Protein AF-A0A183L0G6-F1 (afdb_monomer_lite)

pLDDT: mean 73.39, std 21.06, range [28.56, 98.06]

Secondary structure (DSSP, 8-state):
----PPPTHHHHHHHHHHHHHHHHHHHHHHHHHHHHHHHHHTTSHHHHHHHHHHHHHHHHHHHHHHHHHHHHHHHHT-TTSGGGSGGGHHHHHHHHHHHHHHHHHHHHHHS-GGG-HHHHHHHHHHHHHHHHHHHHHHHTGGG--HHHHHHHHHHHHHHHHHHHHH---HHHHHHHHHHHHTT-S-----TT-------------------------------------TTTTTTT-

Organism: NCBI:txid6186

Structure (mmCIF, N/CA/C/O backbone):
data_AF-A0A183L0G6-F1
#
_entry.id   AF-A0A183L0G6-F1
#
loop_
_atom_site.group_PDB
_atom_site.id
_atom_site.type_symbol
_atom_site.label_atom_id
_atom_site.label_alt_id
_atom_site.label_comp_id
_atom_site.label_asym_id
_atom_site.label_entity_id
_atom_site.label_seq_id
_atom_site.pdbx_PDB_ins_code
_atom_site.Cartn_x
_atom_site.Cartn_y
_atom_site.Cartn_z
_atom_site.occupancy
_atom_site.B_iso_or_equiv
_atom_site.auth_seq_id
_atom_site.auth_comp_id
_atom_site.auth_asym_id
_atom_site.auth_atom_id
_atom_site.pdbx_PDB_model_num
ATOM 1 N N . MET A 1 1 ? 13.382 -10.553 34.090 1.00 33.94 1 MET A N 1
ATOM 2 C CA . MET A 1 1 ? 14.299 -10.909 32.991 1.00 33.94 1 MET A CA 1
ATOM 3 C C . MET A 1 1 ? 13.910 -10.091 31.772 1.00 33.94 1 MET A C 1
ATOM 5 O O . MET A 1 1 ? 12.746 -10.126 31.400 1.00 33.94 1 MET A O 1
ATOM 9 N N . ASN A 1 2 ? 14.844 -9.319 31.215 1.00 37.00 2 ASN A N 1
ATOM 10 C CA . ASN A 1 2 ? 14.647 -8.591 29.962 1.00 37.00 2 ASN A CA 1
ATOM 11 C C . ASN A 1 2 ? 14.591 -9.590 28.804 1.00 37.00 2 ASN A C 1
ATOM 13 O O . ASN A 1 2 ? 15.626 -10.150 28.444 1.00 37.00 2 ASN A O 1
ATOM 17 N N . GLU A 1 3 ? 13.425 -9.775 28.194 1.00 36.91 3 GLU A N 1
ATOM 18 C CA . GLU A 1 3 ? 13.358 -10.345 26.851 1.00 36.91 3 GLU A CA 1
ATOM 19 C C . GLU A 1 3 ? 13.570 -9.219 25.839 1.00 36.91 3 GLU A C 1
ATOM 21 O O . GLU A 1 3 ? 12.663 -8.475 25.474 1.00 36.91 3 GLU A O 1
ATOM 26 N N . ASN A 1 4 ? 14.830 -9.065 25.429 1.00 41.75 4 ASN A N 1
ATOM 27 C CA . ASN A 1 4 ? 15.203 -8.298 24.250 1.00 41.75 4 ASN A CA 1
ATOM 28 C C . ASN A 1 4 ? 14.649 -9.015 23.013 1.00 41.75 4 ASN A C 1
ATOM 30 O O . ASN A 1 4 ? 15.318 -9.865 22.423 1.00 41.75 4 ASN A O 1
ATOM 34 N N . HIS A 1 5 ? 13.434 -8.660 22.606 1.00 40.88 5 HIS A N 1
ATOM 35 C CA . HIS A 1 5 ? 12.975 -8.932 21.252 1.00 40.88 5 HIS A CA 1
ATOM 36 C C . HIS A 1 5 ? 13.843 -8.086 20.298 1.00 40.88 5 HIS A C 1
ATOM 38 O O . HIS A 1 5 ? 13.977 -6.876 20.519 1.00 40.88 5 HIS A O 1
ATOM 44 N N . PRO A 1 6 ? 14.516 -8.672 19.290 1.00 38.88 6 PRO A N 1
ATOM 45 C CA . PRO A 1 6 ? 15.310 -7.882 18.357 1.00 38.88 6 PRO A CA 1
ATOM 46 C C . PRO A 1 6 ? 14.376 -6.903 17.630 1.00 38.88 6 PRO A C 1
ATOM 48 O O . PRO A 1 6 ? 13.220 -7.242 17.380 1.00 38.88 6 PRO A O 1
ATOM 51 N N . PRO A 1 7 ? 14.829 -5.687 17.281 1.00 44.28 7 PRO A N 1
ATOM 52 C CA . PRO A 1 7 ? 13.943 -4.702 16.686 1.00 44.28 7 PRO A CA 1
ATOM 53 C C . PRO A 1 7 ? 13.458 -5.227 15.330 1.00 44.28 7 PRO A C 1
ATOM 55 O O . PRO A 1 7 ? 14.266 -5.460 14.425 1.00 44.28 7 PRO A O 1
ATOM 58 N N . GLU A 1 8 ? 12.138 -5.360 15.186 1.00 50.81 8 GLU A N 1
ATOM 59 C CA . GLU A 1 8 ? 11.383 -5.782 13.987 1.00 50.81 8 GLU A CA 1
ATOM 60 C C . GLU A 1 8 ? 11.826 -5.072 12.690 1.00 50.81 8 GLU A C 1
ATOM 62 O O . GLU A 1 8 ? 11.645 -5.578 11.585 1.00 50.81 8 GLU A O 1
ATOM 67 N N . LYS A 1 9 ? 12.519 -3.933 12.823 1.00 48.00 9 LYS A N 1
ATOM 68 C CA . LYS A 1 9 ? 13.244 -3.210 11.764 1.00 48.00 9 LYS A CA 1
ATOM 69 C C . LYS A 1 9 ? 14.213 -4.086 10.951 1.00 48.00 9 LYS A C 1
ATOM 71 O O . LYS A 1 9 ? 14.504 -3.761 9.805 1.00 48.00 9 LYS A O 1
ATOM 76 N N . THR A 1 10 ? 14.713 -5.187 11.512 1.00 52.97 10 THR A N 1
ATOM 77 C CA . THR A 1 10 ? 15.810 -5.969 10.917 1.00 52.97 10 THR A CA 1
ATOM 78 C C . THR A 1 10 ? 15.425 -6.832 9.717 1.00 52.97 10 THR A C 1
ATOM 80 O O . THR A 1 10 ? 16.284 -7.045 8.868 1.00 52.97 10 THR A O 1
ATOM 83 N N . LYS A 1 11 ? 14.186 -7.324 9.584 1.00 57.75 11 LYS A N 1
ATOM 84 C CA . LYS A 1 11 ? 13.833 -8.220 8.462 1.00 57.75 11 LYS A CA 1
ATOM 85 C C . LYS A 1 11 ? 13.571 -7.463 7.163 1.00 57.75 11 LYS A C 1
ATOM 87 O O . LYS A 1 11 ? 14.203 -7.773 6.159 1.00 57.75 11 LYS A O 1
ATOM 92 N N . PHE A 1 12 ? 12.744 -6.415 7.195 1.00 59.94 12 PHE A N 1
ATOM 93 C CA . PHE A 1 12 ? 12.490 -5.570 6.020 1.00 59.94 12 PHE A CA 1
ATOM 94 C C . PHE A 1 12 ? 13.774 -4.900 5.502 1.00 59.94 12 PHE A C 1
ATOM 96 O O . PHE A 1 12 ? 14.074 -4.969 4.311 1.00 59.94 12 PHE A O 1
ATOM 103 N N . GLN A 1 13 ? 14.580 -4.324 6.409 1.00 59.50 13 GLN A N 1
ATOM 104 C CA . GLN A 1 13 ? 15.861 -3.697 6.057 1.00 59.50 13 GLN A CA 1
ATOM 105 C C . GLN A 1 13 ? 16.908 -4.685 5.524 1.00 59.50 13 GLN A C 1
ATOM 107 O O . GLN A 1 13 ? 17.858 -4.247 4.890 1.00 59.50 13 GLN A O 1
ATOM 112 N N . ARG A 1 14 ? 16.774 -5.994 5.776 1.00 60.94 14 ARG A N 1
ATOM 113 C CA . ARG A 1 14 ? 17.655 -7.024 5.195 1.00 60.94 14 ARG A CA 1
ATOM 114 C C . ARG A 1 14 ? 17.119 -7.559 3.872 1.00 60.94 14 ARG A C 1
ATOM 116 O O . ARG A 1 14 ? 17.895 -7.774 2.949 1.00 60.94 14 ARG A O 1
ATOM 123 N N . PHE A 1 15 ? 15.807 -7.756 3.789 1.00 60.16 15 PHE A N 1
ATOM 124 C CA . PHE A 1 15 ? 15.138 -8.369 2.648 1.00 60.16 15 PHE A CA 1
ATOM 125 C C . PHE A 1 15 ? 15.224 -7.498 1.391 1.00 60.16 15 PHE A C 1
ATOM 127 O O . PHE A 1 15 ? 15.723 -7.935 0.356 1.00 60.16 15 PHE A O 1
ATOM 134 N N . VAL A 1 16 ? 14.786 -6.243 1.505 1.00 62.00 16 VAL A N 1
ATOM 135 C CA . VAL A 1 16 ? 14.657 -5.334 0.364 1.00 62.00 16 VAL A CA 1
ATOM 136 C C . VAL A 1 16 ? 16.009 -5.054 -0.299 1.00 62.00 16 VAL A C 1
ATOM 138 O O . VAL A 1 16 ? 16.092 -5.192 -1.519 1.00 62.00 16 VAL A O 1
ATOM 141 N N . PRO A 1 17 ? 17.090 -4.727 0.439 1.00 62.25 17 PRO A N 1
ATOM 142 C CA . PRO A 1 17 ? 18.379 -4.480 -0.191 1.00 62.25 17 PRO A CA 1
ATOM 143 C C . PRO A 1 17 ? 19.009 -5.744 -0.770 1.00 62.25 17 PRO A C 1
ATOM 145 O O . PRO A 1 17 ? 19.636 -5.648 -1.809 1.00 62.25 17 PRO A O 1
ATOM 148 N N . SER A 1 18 ? 18.848 -6.921 -0.154 1.00 62.09 18 SER A N 1
ATOM 149 C CA . SER A 1 18 ? 19.462 -8.164 -0.653 1.00 62.09 18 SER A CA 1
ATOM 150 C C . SER A 1 18 ? 18.835 -8.631 -1.967 1.00 62.09 18 SER A C 1
ATOM 152 O O . SER A 1 18 ? 19.554 -8.823 -2.944 1.00 62.09 18 SER A O 1
ATOM 154 N N . PHE A 1 19 ? 17.506 -8.758 -2.012 1.00 63.25 19 PHE A N 1
ATOM 155 C CA . PHE A 1 19 ? 16.796 -9.221 -3.206 1.00 63.25 19 PHE A CA 1
ATOM 156 C C . PHE A 1 19 ? 16.965 -8.247 -4.376 1.00 63.25 19 PHE A C 1
ATOM 158 O O . PHE A 1 19 ? 17.243 -8.649 -5.506 1.00 63.25 19 PHE A O 1
ATOM 165 N N . LEU A 1 20 ? 16.822 -6.948 -4.106 1.00 63.62 20 LEU A N 1
ATOM 166 C CA . LEU A 1 20 ? 16.891 -5.946 -5.158 1.00 63.62 20 LEU A CA 1
ATOM 167 C C . LEU A 1 20 ? 18.330 -5.590 -5.526 1.00 63.62 20 LEU A C 1
ATOM 169 O O . LEU A 1 20 ? 18.531 -5.241 -6.674 1.00 63.62 20 LEU A O 1
ATOM 173 N N . ALA A 1 21 ? 19.343 -5.704 -4.658 1.00 64.69 21 ALA A N 1
ATOM 174 C CA . ALA A 1 21 ? 20.726 -5.411 -5.063 1.00 64.69 21 ALA A CA 1
ATOM 175 C C . ALA A 1 21 ? 21.276 -6.416 -6.084 1.00 64.69 21 ALA A C 1
ATOM 177 O O . ALA A 1 21 ? 21.996 -6.009 -6.997 1.00 64.69 21 ALA A O 1
ATOM 178 N N . GLU A 1 22 ? 20.929 -7.701 -5.959 1.00 63.19 22 GLU A N 1
ATOM 179 C CA . GLU A 1 22 ? 21.369 -8.738 -6.904 1.00 63.19 22 GLU A CA 1
ATOM 180 C C . GLU A 1 22 ? 20.771 -8.528 -8.299 1.00 63.19 22 GLU A C 1
ATOM 182 O O . GLU A 1 22 ? 21.452 -8.704 -9.309 1.00 63.19 22 GLU A O 1
ATOM 187 N N . ILE A 1 23 ? 19.511 -8.095 -8.356 1.00 65.38 23 ILE A N 1
ATOM 188 C CA . ILE A 1 23 ? 18.770 -7.943 -9.609 1.00 65.38 23 ILE A CA 1
ATOM 189 C C . ILE A 1 23 ? 18.942 -6.530 -10.186 1.00 65.38 23 ILE A C 1
ATOM 191 O O . ILE A 1 23 ? 19.075 -6.390 -11.396 1.00 65.38 23 ILE A O 1
ATOM 195 N N . SER A 1 24 ? 19.030 -5.495 -9.344 1.00 66.38 24 SER A N 1
ATOM 196 C CA . SER A 1 24 ? 19.107 -4.071 -9.718 1.00 66.38 24 SER A CA 1
ATOM 197 C C . SER A 1 24 ? 20.203 -3.787 -10.730 1.00 66.38 24 SER A C 1
ATOM 199 O O . SER A 1 24 ? 19.927 -3.292 -11.820 1.00 66.38 24 SER A O 1
ATOM 201 N N . ASN A 1 25 ? 21.445 -4.142 -10.393 1.00 67.12 25 ASN A N 1
ATOM 202 C CA . ASN A 1 25 ? 22.590 -3.797 -11.230 1.00 67.12 25 ASN A CA 1
ATOM 203 C C . ASN A 1 25 ? 22.512 -4.490 -12.591 1.00 67.12 25 ASN A C 1
ATOM 205 O O . ASN A 1 25 ? 22.814 -3.876 -13.614 1.00 67.12 25 ASN A O 1
ATOM 209 N N . LEU A 1 26 ? 22.073 -5.751 -12.607 1.00 70.75 26 LEU A N 1
ATOM 210 C CA . LEU A 1 26 ? 21.958 -6.526 -13.834 1.00 70.75 26 LEU A CA 1
ATOM 211 C C . LEU A 1 26 ? 20.811 -6.007 -14.711 1.00 70.75 26 LEU A C 1
ATOM 213 O O . LEU A 1 26 ? 21.009 -5.795 -15.906 1.00 70.75 26 LEU A O 1
ATOM 217 N N . LEU A 1 27 ? 19.641 -5.741 -14.126 1.00 70.81 27 LEU A N 1
ATOM 218 C CA . LEU A 1 27 ? 18.460 -5.271 -14.854 1.00 70.81 27 LEU A CA 1
ATOM 219 C C . LEU A 1 27 ? 18.655 -3.848 -15.385 1.00 70.81 27 LEU A C 1
ATOM 221 O O . LEU A 1 27 ? 18.410 -3.598 -16.564 1.00 70.81 27 LEU A O 1
ATOM 225 N N . ALA A 1 28 ? 19.208 -2.946 -14.569 1.00 71.25 28 ALA A N 1
ATOM 226 C CA . ALA A 1 28 ? 19.547 -1.589 -14.989 1.00 71.25 28 ALA A CA 1
ATOM 227 C C . ALA A 1 28 ? 20.585 -1.590 -16.124 1.00 71.25 28 ALA A C 1
ATOM 229 O O . ALA A 1 28 ? 20.492 -0.803 -17.070 1.00 71.25 28 ALA A O 1
ATOM 230 N N . GLN A 1 29 ? 21.566 -2.498 -16.072 1.00 75.75 29 GLN A N 1
ATOM 231 C CA . GLN A 1 29 ? 22.570 -2.634 -17.122 1.00 75.75 29 GLN A CA 1
ATOM 232 C C . GLN A 1 29 ? 21.978 -3.188 -18.422 1.00 75.75 29 GLN A C 1
ATOM 234 O O . GLN A 1 29 ? 22.260 -2.632 -19.485 1.00 75.75 29 GLN A O 1
ATOM 239 N N . VAL A 1 30 ? 21.142 -4.229 -18.348 1.00 76.31 30 VAL A N 1
ATOM 240 C CA . VAL A 1 30 ? 20.430 -4.793 -19.507 1.00 76.31 30 VAL A CA 1
ATOM 241 C C . VAL A 1 30 ? 19.542 -3.732 -20.149 1.00 76.31 30 VAL A C 1
ATOM 243 O O . VAL A 1 30 ? 19.643 -3.499 -21.351 1.00 76.31 30 VAL A O 1
ATOM 246 N N . GLN A 1 31 ? 18.748 -3.016 -19.355 1.00 74.00 31 GLN A N 1
ATOM 247 C CA . GLN A 1 31 ? 17.841 -1.986 -19.848 1.00 74.00 31 GLN A CA 1
ATOM 248 C C . GLN A 1 31 ? 18.592 -0.831 -20.520 1.00 74.00 31 GLN A C 1
ATOM 250 O O . GLN A 1 31 ? 18.231 -0.411 -21.618 1.00 74.00 31 GLN A O 1
ATOM 255 N N . ARG A 1 32 ? 19.698 -0.363 -19.925 1.00 78.81 32 ARG A N 1
ATOM 256 C CA . ARG A 1 32 ? 20.546 0.682 -20.520 1.00 78.81 32 ARG A CA 1
ATOM 257 C C . ARG A 1 32 ? 21.117 0.268 -21.876 1.00 78.81 32 ARG A C 1
ATOM 259 O O . ARG A 1 32 ? 21.233 1.106 -22.766 1.00 78.81 32 ARG A O 1
ATOM 266 N N . LEU A 1 33 ? 21.504 -0.999 -22.022 1.00 77.50 33 LEU A N 1
ATOM 267 C CA . LEU A 1 33 ? 22.059 -1.529 -23.268 1.00 77.50 33 LEU A CA 1
ATOM 268 C C . LEU A 1 33 ? 20.979 -1.785 -24.327 1.00 77.50 33 LEU A C 1
ATOM 270 O O . LEU A 1 33 ? 21.247 -1.618 -25.515 1.00 77.50 33 LEU A O 1
ATOM 274 N N . LEU A 1 34 ? 19.768 -2.157 -23.910 1.00 76.12 34 LEU A N 1
ATOM 275 C CA . LEU A 1 34 ? 18.662 -2.483 -24.809 1.00 76.12 34 LEU A CA 1
ATOM 276 C C . LEU A 1 34 ? 17.941 -1.229 -25.341 1.00 76.12 34 LEU A C 1
ATOM 278 O O . LEU A 1 34 ? 17.447 -1.243 -26.467 1.00 76.12 34 LEU A O 1
ATOM 282 N N . GLN A 1 35 ? 17.919 -0.129 -24.579 1.00 80.75 35 GLN A N 1
ATOM 283 C CA . GLN A 1 35 ? 17.141 1.075 -24.908 1.00 80.75 35 GLN A CA 1
ATOM 284 C C . GLN A 1 35 ? 17.427 1.679 -26.298 1.00 80.75 35 GLN A C 1
ATOM 286 O O . GLN A 1 35 ? 16.469 1.990 -27.010 1.00 80.75 35 GLN A O 1
ATOM 291 N N . PRO A 1 36 ? 18.694 1.827 -26.740 1.00 80.06 36 PRO A N 1
ATOM 292 C CA . PRO A 1 36 ? 18.999 2.353 -28.072 1.00 80.06 36 PRO A CA 1
ATOM 293 C C . PRO A 1 36 ? 18.607 1.381 -29.192 1.00 80.06 36 PRO A C 1
ATOM 295 O O . PRO A 1 36 ? 18.295 1.800 -30.303 1.00 80.06 36 PRO A O 1
ATOM 298 N N . MET A 1 37 ? 18.633 0.072 -28.913 1.00 76.19 37 MET A N 1
ATOM 299 C CA . MET A 1 37 ? 18.238 -0.956 -29.875 1.00 76.19 37 MET A CA 1
ATOM 300 C C . MET A 1 37 ? 16.718 -0.966 -30.059 1.00 76.19 37 MET A C 1
ATOM 302 O O . MET A 1 37 ? 16.245 -0.982 -31.191 1.00 76.19 37 MET A O 1
ATOM 306 N N . LEU A 1 38 ? 15.957 -0.914 -28.963 1.00 76.38 38 LEU A N 1
ATOM 307 C CA . LEU A 1 38 ? 14.495 -0.854 -29.000 1.00 76.38 38 LEU A CA 1
ATOM 308 C C . LEU A 1 38 ? 13.994 0.391 -29.739 1.00 76.38 38 LEU A C 1
ATOM 310 O O . LEU A 1 38 ? 13.067 0.288 -30.540 1.00 76.38 38 LEU A O 1
ATOM 314 N N . SER A 1 39 ? 14.622 1.550 -29.518 1.00 78.56 39 SER A N 1
ATOM 315 C CA . SER A 1 39 ? 14.210 2.798 -30.170 1.00 78.56 39 SER A CA 1
ATOM 316 C C . SER A 1 39 ? 14.507 2.823 -31.671 1.00 78.56 39 SER A C 1
ATOM 318 O O . SER A 1 39 ? 13.706 3.354 -32.436 1.00 78.56 39 SER A O 1
ATOM 320 N N . ALA A 1 40 ? 15.626 2.237 -32.106 1.00 80.06 40 ALA A N 1
ATOM 321 C CA . ALA A 1 40 ? 16.031 2.232 -33.511 1.00 80.06 40 ALA A CA 1
ATOM 322 C C . ALA A 1 40 ? 15.434 1.067 -34.324 1.00 80.06 40 ALA A C 1
ATOM 324 O O . ALA A 1 40 ? 15.214 1.212 -35.525 1.00 80.06 40 ALA A O 1
ATOM 325 N N . TYR A 1 41 ? 15.170 -0.080 -33.689 1.00 78.81 41 TYR A N 1
ATOM 326 C CA . TYR A 1 41 ? 14.828 -1.337 -34.371 1.00 78.81 41 TYR A CA 1
ATOM 327 C C . TYR A 1 41 ? 13.556 -2.014 -33.843 1.00 78.81 41 TYR A C 1
ATOM 329 O O . TYR A 1 41 ? 13.324 -3.185 -34.137 1.00 78.81 41 TYR A O 1
ATOM 337 N N . GLY A 1 42 ? 12.703 -1.309 -33.094 1.00 72.88 42 GLY A N 1
ATOM 338 C CA . GLY A 1 42 ? 11.484 -1.874 -32.495 1.00 72.88 42 GLY A CA 1
ATOM 339 C C . GLY A 1 42 ? 10.476 -2.482 -33.484 1.00 72.88 42 GLY A C 1
ATOM 340 O O . GLY A 1 42 ? 9.636 -3.282 -33.084 1.00 72.88 42 GLY A O 1
ATOM 341 N N . SER A 1 43 ? 10.575 -2.164 -34.780 1.00 80.12 43 SER A N 1
ATOM 342 C CA . SER A 1 43 ? 9.768 -2.770 -35.851 1.00 80.12 43 SER A CA 1
ATOM 343 C C . SER A 1 43 ? 10.219 -4.182 -36.250 1.00 80.12 43 SER A C 1
ATOM 345 O O . SER A 1 43 ? 9.478 -4.897 -36.927 1.00 80.12 43 SER A O 1
ATOM 347 N N . VAL A 1 44 ? 11.417 -4.609 -35.840 1.00 86.38 44 VAL A N 1
ATOM 348 C CA . VAL A 1 44 ? 11.950 -5.945 -36.123 1.00 86.38 44 VAL A CA 1
ATOM 349 C C . VAL A 1 44 ? 11.327 -6.951 -35.159 1.00 86.38 44 VAL A C 1
ATOM 351 O O . VAL A 1 44 ? 11.452 -6.814 -33.944 1.00 86.38 44 VAL A O 1
ATOM 354 N N . SER A 1 45 ? 10.706 -8.010 -35.686 1.00 79.50 45 SER A N 1
ATOM 355 C CA . SER A 1 45 ? 9.977 -9.005 -34.882 1.00 79.50 45 SER A CA 1
ATOM 356 C C . SER A 1 45 ? 10.817 -9.631 -33.762 1.00 79.50 45 SER A C 1
ATOM 358 O O . SER A 1 45 ? 10.303 -9.858 -32.671 1.00 79.50 45 SER A O 1
ATOM 360 N N . SER A 1 46 ? 12.112 -9.859 -33.994 1.00 79.44 46 SER A N 1
ATOM 361 C CA . SER A 1 46 ? 13.050 -10.383 -32.992 1.00 79.44 46 SER A CA 1
ATOM 362 C C . SER A 1 46 ? 13.289 -9.401 -31.837 1.00 79.44 46 SER A C 1
ATOM 364 O O . SER A 1 46 ? 13.371 -9.811 -30.684 1.00 79.44 46 SER A O 1
ATOM 366 N N . VAL A 1 47 ? 13.364 -8.099 -32.135 1.00 77.31 47 VAL A N 1
ATOM 367 C CA . VAL A 1 47 ? 13.558 -7.020 -31.148 1.00 77.31 47 VAL A CA 1
ATOM 368 C C . VAL A 1 47 ? 12.262 -6.767 -30.373 1.00 77.31 47 VAL A C 1
ATOM 370 O O . VAL A 1 47 ? 12.290 -6.617 -29.153 1.00 77.31 47 VAL A O 1
ATOM 373 N N . ALA A 1 48 ? 11.111 -6.829 -31.048 1.00 74.56 48 ALA A N 1
ATOM 374 C CA . ALA A 1 48 ? 9.802 -6.826 -30.398 1.00 74.56 48 ALA A CA 1
ATOM 375 C C . ALA A 1 48 ? 9.612 -8.048 -29.475 1.00 74.56 48 ALA A C 1
ATOM 377 O O . ALA A 1 48 ? 9.032 -7.925 -28.399 1.00 74.56 48 ALA A O 1
ATOM 378 N N . GLY A 1 49 ? 10.139 -9.217 -29.860 1.00 79.94 49 GLY A N 1
ATOM 379 C CA . GLY A 1 49 ? 10.181 -10.413 -29.015 1.00 79.94 49 GLY A CA 1
ATOM 380 C C . GLY A 1 49 ? 10.982 -10.198 -27.729 1.00 79.94 49 GLY A C 1
ATOM 381 O O . GLY A 1 49 ? 10.487 -10.506 -26.651 1.00 79.94 49 GLY A O 1
ATOM 382 N N . LEU A 1 50 ? 12.167 -9.582 -27.823 1.00 79.00 50 LEU A N 1
ATOM 383 C CA . LEU A 1 50 ? 12.971 -9.220 -26.648 1.00 79.00 50 LEU A CA 1
ATOM 384 C C . LEU A 1 50 ? 12.253 -8.227 -25.727 1.00 79.00 50 LEU A C 1
ATOM 386 O O . LEU A 1 50 ? 12.332 -8.375 -24.513 1.00 79.00 50 LEU A O 1
ATOM 390 N N . SER A 1 51 ? 11.524 -7.253 -26.285 1.00 76.06 51 SER A N 1
ATOM 391 C CA . SER A 1 51 ? 10.701 -6.333 -25.487 1.00 76.06 51 SER A CA 1
ATOM 392 C C . SER A 1 51 ? 9.643 -7.079 -24.674 1.00 76.06 51 SER A C 1
ATOM 394 O O . SER A 1 51 ? 9.488 -6.808 -23.492 1.00 76.06 51 SER A O 1
ATOM 396 N N . ARG A 1 52 ? 8.955 -8.056 -25.281 1.00 78.94 52 ARG A N 1
ATOM 397 C CA . ARG A 1 52 ? 7.919 -8.850 -24.599 1.00 78.94 52 ARG A CA 1
ATOM 398 C C . ARG A 1 52 ? 8.483 -9.741 -23.499 1.00 78.94 52 ARG A C 1
ATOM 400 O O . ARG A 1 52 ? 7.869 -9.864 -22.446 1.00 78.94 52 ARG A O 1
ATOM 407 N N . GLU A 1 53 ? 9.634 -10.366 -23.735 1.00 82.62 53 GLU A N 1
ATOM 408 C CA . GLU A 1 53 ? 10.325 -11.149 -22.702 1.00 82.62 53 GLU A CA 1
ATOM 409 C C . GLU A 1 53 ? 10.746 -10.260 -21.534 1.00 82.62 53 GLU A C 1
ATOM 411 O O . GLU A 1 53 ? 10.591 -10.624 -20.369 1.00 82.62 53 GLU A O 1
ATOM 416 N N . LEU A 1 54 ? 11.220 -9.056 -21.846 1.00 78.56 54 LEU A N 1
ATOM 417 C CA . LEU A 1 54 ? 11.559 -8.066 -20.846 1.00 78.56 54 LEU A CA 1
ATOM 418 C C . LEU A 1 54 ? 10.299 -7.669 -20.037 1.00 78.56 54 LEU A C 1
ATOM 420 O O . LEU A 1 54 ? 10.323 -7.767 -18.814 1.00 78.56 54 LEU A O 1
ATOM 424 N N . ASP A 1 55 ? 9.166 -7.383 -20.685 1.00 74.50 55 ASP A N 1
ATOM 425 C CA . ASP A 1 55 ? 7.874 -7.115 -20.023 1.00 74.50 55 ASP A CA 1
ATOM 426 C C . ASP A 1 55 ? 7.365 -8.292 -19.166 1.00 74.50 55 ASP A C 1
ATOM 428 O O . ASP A 1 55 ? 6.802 -8.093 -18.087 1.00 74.50 55 ASP A O 1
ATOM 432 N N . SER A 1 56 ? 7.604 -9.532 -19.598 1.00 81.75 56 SER A N 1
ATOM 433 C CA . SER A 1 56 ? 7.295 -10.740 -18.824 1.00 81.75 56 SER A CA 1
ATOM 434 C C . SER A 1 56 ? 8.119 -10.805 -17.532 1.00 81.75 56 SER A C 1
ATOM 436 O O . SER A 1 56 ? 7.561 -10.961 -16.442 1.00 81.75 56 SER A O 1
ATOM 438 N N . ILE A 1 57 ? 9.437 -10.584 -17.619 1.00 80.38 57 ILE A N 1
ATOM 439 C CA . ILE A 1 57 ? 10.329 -10.497 -16.449 1.00 80.38 57 ILE A CA 1
ATOM 440 C C . ILE A 1 57 ? 9.842 -9.404 -15.491 1.00 80.38 57 ILE A C 1
ATOM 442 O O . ILE A 1 57 ? 9.804 -9.604 -14.275 1.00 80.38 57 ILE A O 1
ATOM 446 N N . HIS A 1 58 ? 9.422 -8.265 -16.033 1.00 76.00 58 HIS A N 1
ATOM 447 C CA . HIS A 1 58 ? 8.909 -7.137 -15.265 1.00 76.00 58 HIS A CA 1
ATOM 448 C C . HIS A 1 58 ? 7.633 -7.483 -14.496 1.00 76.00 58 HIS A C 1
ATOM 450 O O . HIS A 1 58 ? 7.548 -7.222 -13.293 1.00 76.00 58 HIS A O 1
ATOM 456 N N . SER A 1 59 ? 6.673 -8.138 -15.156 1.00 76.56 59 SER A N 1
ATOM 457 C CA . SER A 1 59 ? 5.449 -8.623 -14.514 1.00 76.56 59 SER A CA 1
ATOM 458 C C . SER A 1 59 ? 5.761 -9.600 -13.378 1.00 76.56 59 SER A C 1
ATOM 460 O O . SER A 1 59 ? 5.207 -9.478 -12.286 1.00 76.56 59 SER A O 1
ATOM 462 N N . VAL A 1 60 ? 6.691 -10.535 -13.596 1.00 81.44 60 VAL A N 1
ATOM 463 C CA . VAL A 1 60 ? 7.104 -11.515 -12.579 1.00 81.44 60 VAL A CA 1
ATOM 464 C C . VAL A 1 60 ? 7.744 -10.833 -11.367 1.00 81.44 60 VAL A C 1
ATOM 466 O O . VAL A 1 60 ? 7.470 -11.215 -10.226 1.00 81.44 60 VAL A O 1
ATOM 469 N N . LEU A 1 61 ? 8.580 -9.815 -11.585 1.00 78.06 61 LEU A N 1
ATOM 470 C CA . LEU A 1 61 ? 9.201 -9.052 -10.501 1.00 78.06 61 LEU A CA 1
ATOM 471 C C . LEU A 1 61 ? 8.173 -8.248 -9.703 1.00 78.06 61 LEU A C 1
ATOM 473 O O . LEU A 1 61 ? 8.240 -8.250 -8.473 1.00 78.06 61 LEU A O 1
ATOM 477 N N . ALA A 1 62 ? 7.210 -7.614 -10.374 1.00 74.94 62 ALA A N 1
ATOM 478 C CA . ALA A 1 62 ? 6.124 -6.901 -9.709 1.00 74.94 62 ALA A CA 1
ATOM 479 C C . ALA A 1 62 ? 5.289 -7.847 -8.827 1.00 74.94 62 ALA A C 1
ATOM 481 O O . ALA A 1 62 ? 5.050 -7.551 -7.656 1.00 74.94 62 ALA A O 1
ATOM 482 N N . ASP A 1 63 ? 4.930 -9.027 -9.337 1.00 79.56 63 ASP A N 1
ATOM 483 C CA . ASP A 1 63 ? 4.178 -10.030 -8.575 1.00 79.56 63 ASP A CA 1
ATOM 484 C C . ASP A 1 63 ? 4.974 -10.590 -7.392 1.00 79.56 63 ASP A C 1
ATOM 486 O O . ASP A 1 63 ? 4.425 -10.806 -6.307 1.00 79.56 63 ASP A O 1
ATOM 490 N N . ARG A 1 64 ? 6.280 -10.823 -7.573 1.00 81.44 64 ARG A N 1
ATOM 491 C CA . ARG A 1 64 ? 7.185 -11.232 -6.489 1.00 81.44 64 ARG A CA 1
ATOM 492 C C . ARG A 1 64 ? 7.195 -10.172 -5.390 1.00 81.44 64 ARG A C 1
ATOM 494 O O . ARG A 1 64 ? 7.009 -10.506 -4.226 1.00 81.44 64 ARG A O 1
ATOM 501 N N . LEU A 1 65 ? 7.351 -8.907 -5.762 1.00 80.00 65 LEU A N 1
ATOM 502 C CA . LEU A 1 65 ? 7.386 -7.780 -4.836 1.00 80.00 65 LEU A CA 1
ATOM 503 C C . LEU A 1 65 ? 6.072 -7.637 -4.052 1.00 80.00 65 LEU A C 1
ATOM 505 O O . LEU A 1 65 ? 6.104 -7.477 -2.832 1.00 80.00 65 LEU A O 1
ATOM 509 N N . THR A 1 66 ? 4.925 -7.798 -4.715 1.00 79.00 66 THR A N 1
ATOM 510 C CA . THR A 1 66 ? 3.604 -7.847 -4.068 1.00 79.00 66 THR A CA 1
ATOM 511 C C . THR A 1 66 ? 3.481 -9.008 -3.077 1.00 79.00 66 THR A C 1
ATOM 513 O O . THR A 1 66 ? 3.015 -8.816 -1.951 1.00 79.00 66 THR A O 1
ATOM 516 N N . LYS A 1 67 ? 3.910 -10.220 -3.453 1.00 83.38 67 LYS A N 1
ATOM 517 C CA . LYS A 1 67 ? 3.864 -11.394 -2.562 1.00 83.38 67 LYS A CA 1
ATOM 518 C C . LY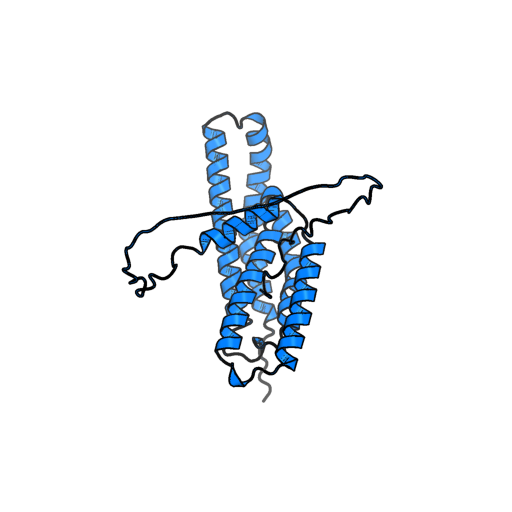S A 1 67 ? 4.703 -11.181 -1.306 1.00 83.38 67 LYS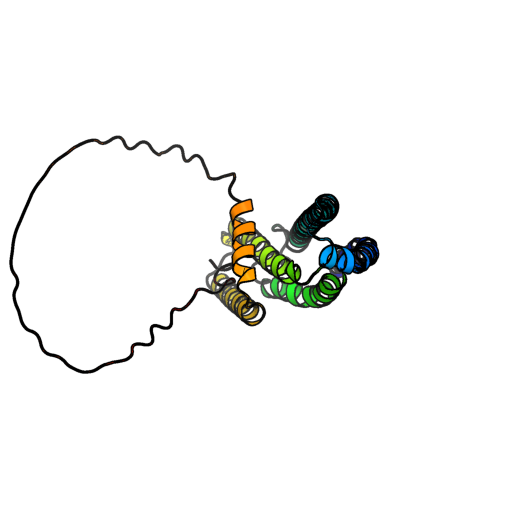 A C 1
ATOM 520 O O . LYS A 1 67 ? 4.240 -11.465 -0.205 1.00 83.38 67 LYS A O 1
ATOM 525 N N . GLU A 1 68 ? 5.904 -10.652 -1.472 1.00 82.25 68 GLU A N 1
ATOM 526 C CA . GLU A 1 68 ? 6.838 -10.411 -0.372 1.00 82.25 68 GLU A CA 1
ATOM 527 C C . GLU A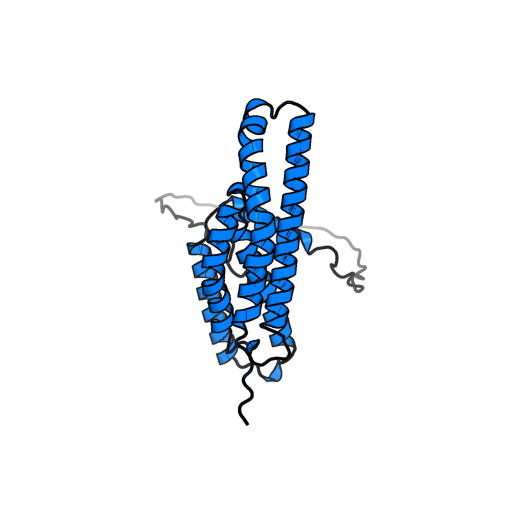 1 68 ? 6.328 -9.302 0.555 1.00 82.25 68 GLU A C 1
ATOM 529 O O . GLU A 1 68 ? 6.361 -9.450 1.778 1.00 82.25 68 GLU A O 1
ATOM 534 N N . LEU A 1 69 ? 5.742 -8.236 -0.007 1.00 84.81 69 LEU A N 1
ATOM 535 C CA . LEU A 1 69 ? 5.048 -7.212 0.775 1.00 84.81 69 LEU A CA 1
ATOM 536 C C . LEU A 1 69 ? 3.938 -7.825 1.640 1.00 84.81 69 LEU A C 1
ATOM 538 O O . LEU A 1 69 ? 3.836 -7.518 2.828 1.00 84.81 69 LEU A O 1
ATOM 542 N N . LYS A 1 70 ? 3.122 -8.710 1.059 1.00 85.12 70 LYS A N 1
ATOM 543 C CA . LYS A 1 70 ? 2.031 -9.387 1.767 1.00 85.12 70 LYS A CA 1
ATOM 544 C C . LYS A 1 70 ? 2.536 -10.255 2.916 1.00 85.12 70 LYS A C 1
ATOM 546 O O . LYS A 1 70 ? 1.978 -10.170 4.008 1.00 85.12 70 LYS A O 1
ATOM 551 N N . LEU A 1 71 ? 3.578 -11.056 2.690 1.00 86.06 71 LEU A N 1
ATOM 552 C CA . LEU A 1 71 ? 4.190 -11.886 3.735 1.00 86.06 71 LEU A CA 1
ATOM 553 C C . LEU A 1 71 ? 4.712 -11.031 4.889 1.00 86.06 71 LEU A C 1
ATOM 555 O O . LEU A 1 71 ? 4.476 -11.339 6.055 1.00 86.06 71 LEU A O 1
ATOM 559 N N . LEU A 1 72 ? 5.359 -9.916 4.564 1.00 84.38 72 LEU A N 1
ATOM 560 C CA . LEU A 1 72 ? 5.946 -9.045 5.564 1.00 84.38 72 LEU A CA 1
ATOM 561 C C . LEU A 1 72 ? 4.903 -8.295 6.396 1.00 84.38 72 LEU A C 1
ATOM 563 O O . LEU A 1 72 ? 5.044 -8.205 7.614 1.00 84.38 72 LEU A O 1
ATOM 567 N N . LEU A 1 73 ? 3.845 -7.773 5.766 1.00 85.12 73 LEU A N 1
ATOM 568 C CA . LEU A 1 73 ? 2.741 -7.142 6.495 1.00 85.12 73 LEU A CA 1
ATOM 569 C C . LEU A 1 73 ? 1.982 -8.145 7.365 1.00 85.12 73 LEU A C 1
ATOM 571 O O . LEU A 1 73 ? 1.522 -7.766 8.440 1.00 85.12 73 LEU A O 1
ATOM 575 N N . ALA A 1 74 ? 1.838 -9.393 6.908 1.00 85.69 74 ALA A N 1
ATOM 576 C CA . ALA A 1 74 ? 1.203 -10.451 7.686 1.00 85.69 74 ALA A CA 1
ATOM 577 C C . ALA A 1 74 ? 2.011 -10.801 8.941 1.00 85.69 74 ALA A C 1
ATOM 579 O O . ALA A 1 74 ? 1.416 -11.052 9.982 1.00 85.69 74 ALA A O 1
ATOM 580 N N . GLU A 1 75 ? 3.344 -10.772 8.862 1.00 84.25 75 GLU A N 1
ATOM 581 C CA . GLU A 1 75 ? 4.210 -10.963 10.028 1.00 84.25 75 GLU A CA 1
ATOM 582 C C . GLU A 1 75 ? 4.160 -9.755 10.978 1.00 84.25 75 GLU A C 1
ATOM 584 O O . GLU A 1 75 ? 3.960 -9.918 12.180 1.00 84.25 75 GLU A O 1
ATOM 589 N N . LEU A 1 76 ? 4.307 -8.537 10.442 1.00 85.12 76 LEU A N 1
ATOM 590 C CA . LEU A 1 76 ? 4.379 -7.310 11.243 1.00 85.12 76 LEU A CA 1
ATOM 591 C C . LEU A 1 76 ? 3.051 -6.961 11.926 1.00 85.12 76 LEU A C 1
ATOM 593 O O . LEU A 1 76 ? 3.027 -6.381 13.009 1.00 85.12 76 LEU A O 1
ATOM 597 N N . PHE A 1 77 ? 1.940 -7.293 11.274 1.00 87.88 77 PHE A N 1
ATOM 598 C CA . PHE A 1 77 ? 0.599 -7.022 11.768 1.00 87.88 77 PHE A CA 1
ATOM 599 C C . PHE A 1 77 ? -0.237 -8.294 11.833 1.00 87.88 77 PHE A C 1
ATOM 601 O O . PHE A 1 77 ? -1.390 -8.313 11.385 1.00 87.88 77 PHE A O 1
ATOM 608 N N . ASP A 1 78 ? 0.352 -9.345 12.399 1.00 87.31 78 ASP A N 1
ATOM 609 C CA . ASP A 1 78 ? -0.337 -10.604 12.638 1.00 87.31 78 ASP A CA 1
ATOM 610 C C . ASP A 1 78 ? -1.624 -10.346 13.447 1.00 87.31 78 ASP A C 1
ATOM 612 O O . ASP A 1 78 ? -1.574 -9.735 14.521 1.00 87.31 78 ASP A O 1
ATOM 616 N N . PRO A 1 79 ? -2.792 -10.824 12.985 1.00 87.81 79 PRO A N 1
ATOM 617 C CA . PRO A 1 79 ? -4.067 -10.558 13.640 1.00 87.81 79 PRO A CA 1
ATOM 618 C C . PRO A 1 79 ? -4.199 -11.159 15.051 1.00 87.81 79 PRO A C 1
ATOM 620 O O . PRO A 1 79 ? -5.192 -10.918 15.744 1.00 87.81 79 PRO A O 1
ATOM 623 N N . THR A 1 80 ? -3.264 -12.001 15.488 1.00 87.44 80 THR A N 1
ATOM 624 C CA . THR A 1 80 ? -3.158 -12.493 16.869 1.00 87.44 80 THR A CA 1
ATOM 625 C C . THR A 1 80 ? -2.471 -11.486 17.795 1.00 87.44 80 THR A C 1
ATOM 627 O O . THR A 1 80 ? -2.782 -11.461 18.983 1.00 87.44 80 THR A O 1
ATOM 630 N N . GLN A 1 81 ? -1.610 -10.610 17.272 1.00 89.44 81 GLN A N 1
ATOM 631 C CA . GLN A 1 81 ? -0.785 -9.695 18.060 1.00 89.44 81 GLN A CA 1
ATOM 632 C C . GLN A 1 81 ? -1.507 -8.387 18.408 1.00 89.44 81 GLN A C 1
ATOM 634 O O . GLN A 1 81 ? -2.446 -7.954 17.737 1.00 89.44 81 GLN A O 1
ATOM 639 N N . THR A 1 82 ? -1.094 -7.726 19.489 1.00 87.25 82 THR A N 1
ATOM 640 C CA . THR A 1 82 ? -1.666 -6.433 19.914 1.00 87.25 82 THR A CA 1
ATOM 641 C C . THR A 1 82 ? -1.256 -5.279 18.999 1.00 87.25 82 THR A C 1
ATOM 643 O O . THR A 1 82 ? -2.017 -4.331 18.841 1.00 87.25 82 THR A O 1
ATOM 646 N N . THR A 1 83 ? -0.106 -5.386 18.336 1.00 87.69 83 THR A N 1
ATOM 647 C CA . THR A 1 83 ? 0.416 -4.422 17.352 1.00 87.69 83 THR A CA 1
ATOM 648 C C . THR A 1 83 ? -0.468 -4.280 16.110 1.00 87.69 83 THR A C 1
ATOM 650 O O . THR A 1 83 ? -0.442 -3.242 15.452 1.00 87.69 83 THR A O 1
ATOM 653 N N . ALA A 1 84 ? -1.286 -5.291 15.800 1.00 90.62 84 ALA A N 1
ATOM 654 C CA . ALA A 1 84 ? -2.203 -5.278 14.664 1.00 90.62 84 ALA A CA 1
ATOM 655 C C . ALA A 1 84 ? -3.533 -4.555 14.943 1.00 90.62 84 ALA A C 1
ATOM 657 O O . ALA A 1 84 ? -4.300 -4.325 14.003 1.00 90.62 84 ALA A O 1
ATOM 658 N N . TRP A 1 85 ? -3.815 -4.226 16.209 1.00 94.38 85 TRP A N 1
ATOM 659 C CA . TRP A 1 85 ? -5.086 -3.646 16.640 1.00 94.38 85 TRP A CA 1
ATOM 660 C C . TRP A 1 85 ? -5.259 -2.184 16.200 1.00 94.38 85 TRP A C 1
ATOM 662 O O . TRP A 1 85 ? -4.297 -1.480 15.887 1.00 94.38 85 TRP A O 1
ATOM 672 N N . LEU A 1 86 ? -6.515 -1.723 16.155 1.00 94.88 86 LEU A N 1
ATOM 673 C CA . LEU A 1 86 ? -6.896 -0.402 15.632 1.00 94.88 86 LEU A CA 1
ATOM 674 C C . LEU A 1 86 ? -6.260 0.765 16.400 1.00 94.88 86 LEU A C 1
ATOM 676 O O . LEU A 1 86 ? -6.049 1.832 15.827 1.00 94.88 86 LEU A O 1
ATOM 680 N N . ASP A 1 87 ? -5.913 0.580 17.674 1.00 94.38 87 ASP A N 1
ATOM 681 C CA . ASP A 1 87 ? -5.256 1.615 18.479 1.00 94.38 87 ASP A CA 1
ATOM 682 C C . ASP A 1 87 ? -3.827 1.909 17.988 1.00 94.38 87 ASP A C 1
ATOM 684 O O . ASP A 1 87 ? -3.279 2.979 18.257 1.00 94.38 87 ASP A O 1
ATOM 688 N N . LYS A 1 88 ? -3.227 0.978 17.234 1.00 94.81 88 LYS A N 1
ATOM 689 C CA . LYS A 1 88 ? -1.900 1.107 16.619 1.00 94.81 88 LYS A CA 1
ATOM 690 C C . LYS A 1 88 ? -1.948 1.467 15.137 1.00 94.81 88 LYS A C 1
ATOM 692 O O . LYS A 1 88 ? -0.918 1.403 14.465 1.00 94.81 88 LYS A O 1
ATOM 697 N N . ILE A 1 89 ? -3.091 1.917 14.618 1.00 96.06 89 ILE A N 1
ATOM 698 C CA . ILE A 1 89 ? -3.240 2.260 13.195 1.00 96.06 89 ILE A CA 1
ATOM 699 C C . ILE A 1 89 ? -2.198 3.282 12.705 1.00 96.06 89 ILE A C 1
ATOM 701 O O . ILE A 1 89 ? -1.669 3.167 11.600 1.00 96.06 89 ILE A O 1
ATOM 705 N N . ASP A 1 90 ? -1.812 4.228 13.563 1.00 96.12 90 ASP A N 1
ATOM 706 C CA . ASP A 1 90 ? -0.767 5.206 13.261 1.00 96.12 90 ASP A CA 1
ATOM 707 C C . ASP A 1 90 ? 0.600 4.569 13.022 1.00 96.12 90 ASP A C 1
ATOM 709 O O . ASP A 1 90 ? 1.346 5.017 12.152 1.00 96.12 90 ASP A O 1
ATOM 713 N N . GLN A 1 91 ? 0.929 3.506 13.759 1.00 93.25 91 GLN A N 1
ATOM 714 C CA . GLN A 1 91 ? 2.182 2.777 13.575 1.00 93.25 91 GLN A CA 1
ATOM 715 C C . GLN A 1 91 ? 2.198 2.076 12.219 1.00 93.25 91 GLN A C 1
ATOM 717 O O . GLN A 1 91 ? 3.214 2.118 11.525 1.00 93.25 91 GLN A O 1
ATOM 722 N N . ARG A 1 92 ? 1.055 1.519 11.802 1.00 94.88 92 ARG A N 1
ATOM 723 C CA . ARG A 1 92 ? 0.892 0.901 10.484 1.00 94.88 92 ARG A CA 1
ATOM 724 C C . ARG A 1 92 ? 1.130 1.898 9.351 1.00 94.88 92 ARG A C 1
ATOM 726 O O . ARG A 1 92 ? 1.931 1.625 8.460 1.00 94.88 92 ARG A O 1
ATOM 733 N N . TYR A 1 93 ? 0.511 3.075 9.398 1.00 95.75 93 TYR A N 1
ATOM 734 C CA . TYR A 1 93 ? 0.713 4.104 8.368 1.00 95.75 93 TYR A CA 1
ATOM 735 C C . TYR A 1 93 ? 2.109 4.728 8.410 1.00 95.75 93 TYR A C 1
ATOM 737 O O . TYR A 1 93 ? 2.704 5.016 7.369 1.00 95.75 93 TYR A O 1
ATOM 745 N N . ASN A 1 94 ? 2.674 4.902 9.604 1.00 93.44 94 ASN A N 1
ATOM 746 C CA . ASN A 1 94 ? 4.037 5.391 9.764 1.00 93.44 94 ASN A CA 1
ATOM 747 C C . ASN A 1 94 ? 5.077 4.394 9.233 1.00 93.44 94 ASN A C 1
ATOM 749 O O . ASN A 1 94 ? 6.100 4.813 8.693 1.00 93.44 94 ASN A O 1
ATOM 753 N N . TRP A 1 95 ? 4.808 3.089 9.329 1.00 92.25 95 TRP A N 1
ATOM 754 C CA . TRP A 1 95 ? 5.661 2.069 8.732 1.00 92.25 95 TRP A CA 1
ATOM 755 C C . TRP A 1 95 ? 5.797 2.275 7.223 1.00 92.25 95 TRP A C 1
ATOM 757 O O . TRP A 1 95 ? 6.926 2.288 6.731 1.00 92.25 95 TRP A O 1
ATOM 767 N N . LEU A 1 96 ? 4.696 2.523 6.500 1.00 92.94 96 LEU A N 1
ATOM 768 C CA . LEU A 1 96 ? 4.779 2.822 5.068 1.00 92.94 96 LEU A CA 1
ATOM 769 C C . LEU A 1 96 ? 5.648 4.059 4.835 1.00 92.94 96 LEU A C 1
ATOM 771 O O . LEU A 1 96 ? 6.596 3.994 4.066 1.00 92.94 96 LEU A O 1
ATOM 775 N N . ARG A 1 97 ? 5.389 5.162 5.547 1.00 90.94 97 ARG A N 1
ATOM 776 C CA . ARG A 1 97 ? 6.134 6.423 5.372 1.00 90.94 97 ARG A CA 1
ATOM 777 C C . ARG A 1 97 ? 7.645 6.259 5.552 1.00 90.94 97 ARG A C 1
ATOM 779 O O . ARG A 1 97 ? 8.412 6.812 4.772 1.00 90.94 97 ARG A O 1
ATOM 786 N N . ILE A 1 98 ? 8.073 5.498 6.559 1.00 89.62 98 ILE A N 1
ATOM 787 C CA . ILE A 1 98 ? 9.498 5.264 6.837 1.00 89.62 98 ILE A CA 1
ATOM 788 C C . ILE A 1 98 ? 10.138 4.375 5.767 1.00 89.62 98 ILE A C 1
ATOM 790 O O . ILE A 1 98 ? 11.266 4.630 5.351 1.00 89.62 98 ILE A O 1
ATOM 794 N N . ASN A 1 99 ? 9.440 3.322 5.341 1.00 86.75 99 ASN A N 1
ATOM 795 C CA . ASN A 1 99 ? 10.005 2.312 4.449 1.00 86.75 99 ASN A CA 1
ATOM 796 C C . ASN A 1 99 ? 9.882 2.675 2.966 1.00 86.75 99 ASN A C 1
ATOM 798 O O . ASN A 1 99 ? 10.676 2.200 2.158 1.00 86.75 99 ASN A O 1
ATOM 802 N N . LEU A 1 100 ? 8.938 3.543 2.608 1.00 88.56 100 LEU A N 1
ATOM 803 C CA . LEU A 1 100 ? 8.694 3.942 1.228 1.00 88.56 100 LEU A CA 1
ATOM 804 C C . LEU A 1 100 ? 9.833 4.788 0.660 1.00 88.56 100 LEU A C 1
ATOM 806 O O . LEU A 1 100 ? 10.244 4.550 -0.463 1.00 88.56 100 LEU A O 1
ATOM 810 N N . VAL A 1 101 ? 10.410 5.708 1.437 1.00 86.50 101 VAL A N 1
ATOM 811 C CA . VAL A 1 101 ? 11.508 6.575 0.967 1.00 86.50 101 VAL A CA 1
ATOM 812 C C . VAL A 1 101 ? 12.734 5.787 0.466 1.00 86.50 101 VAL A C 1
ATOM 814 O O . VAL A 1 101 ? 13.211 6.062 -0.637 1.00 86.50 101 VAL A O 1
ATOM 817 N N . PRO A 1 102 ? 13.305 4.828 1.226 1.00 83.44 102 PRO A N 1
ATOM 818 C CA . PRO A 1 102 ? 14.416 4.026 0.717 1.00 83.44 102 PRO A CA 1
ATOM 819 C C . PRO A 1 102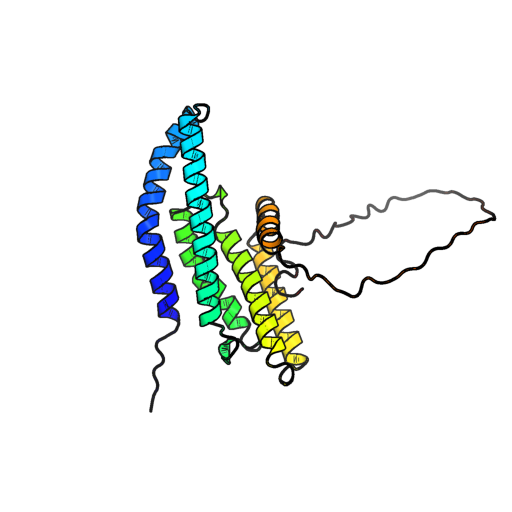 ? 13.993 3.069 -0.408 1.00 83.44 102 PRO A C 1
ATOM 821 O O . PRO A 1 102 ? 14.788 2.836 -1.317 1.00 83.44 102 PRO A O 1
ATOM 824 N N . LEU A 1 103 ? 12.761 2.547 -0.382 1.00 83.12 103 LEU A N 1
ATOM 825 C CA . LEU A 1 103 ? 12.228 1.704 -1.456 1.00 83.12 103 LEU A CA 1
ATOM 826 C C . LEU A 1 103 ? 12.087 2.454 -2.773 1.00 83.12 103 LEU A C 1
ATOM 828 O O . LEU A 1 103 ? 12.489 1.946 -3.806 1.00 83.12 103 LEU A O 1
ATOM 832 N N . GLU A 1 104 ? 11.546 3.663 -2.740 1.00 86.19 104 GLU A N 1
ATOM 833 C CA . GLU A 1 104 ? 11.321 4.492 -3.917 1.00 86.19 104 GLU A CA 1
ATOM 834 C C . GLU A 1 104 ? 12.644 4.801 -4.622 1.00 86.19 104 GLU A C 1
ATOM 836 O O . GLU A 1 104 ? 12.759 4.628 -5.832 1.00 86.19 104 GLU A O 1
ATOM 841 N N . ARG A 1 105 ? 13.689 5.160 -3.862 1.00 84.00 105 ARG A N 1
ATOM 842 C CA . ARG A 1 105 ? 15.041 5.358 -4.417 1.00 84.00 105 ARG A CA 1
ATOM 843 C C . ARG A 1 105 ? 15.548 4.117 -5.140 1.00 84.00 105 ARG A C 1
ATOM 845 O O . ARG A 1 105 ? 16.169 4.224 -6.194 1.00 84.00 105 ARG A O 1
ATOM 852 N N . LEU A 1 106 ? 15.284 2.952 -4.565 1.00 78.12 106 LEU A N 1
ATOM 853 C CA . LEU A 1 106 ? 15.667 1.677 -5.140 1.00 78.12 106 LEU A CA 1
ATOM 854 C C . LEU A 1 106 ? 14.832 1.367 -6.386 1.00 78.12 106 LEU A C 1
ATOM 856 O O . LEU A 1 106 ? 15.404 1.044 -7.421 1.00 78.12 106 LEU A O 1
ATOM 860 N N . PHE A 1 107 ? 13.516 1.558 -6.338 1.00 82.81 107 PHE A N 1
ATOM 861 C CA . PHE A 1 107 ? 12.618 1.336 -7.468 1.00 82.81 107 PHE A CA 1
ATOM 862 C C . PHE A 1 107 ? 12.980 2.206 -8.663 1.00 82.81 107 PHE A C 1
ATOM 864 O O . PHE A 1 107 ? 13.110 1.677 -9.758 1.00 82.81 107 PHE A O 1
ATOM 871 N N . ILE A 1 108 ? 13.249 3.494 -8.448 1.00 81.69 108 ILE A N 1
ATOM 872 C CA . ILE A 1 108 ? 13.683 4.418 -9.507 1.00 81.69 108 ILE A CA 1
ATOM 873 C C . ILE A 1 108 ? 15.026 3.986 -10.118 1.00 81.69 108 ILE A C 1
ATOM 875 O O . ILE A 1 108 ? 15.278 4.236 -11.293 1.00 81.69 108 ILE A O 1
ATOM 879 N N . SER A 1 109 ? 15.898 3.333 -9.341 1.00 77.19 109 SER A N 1
ATOM 880 C CA . SER A 1 109 ? 17.187 2.846 -9.850 1.00 77.19 109 SER A CA 1
ATOM 881 C C . SER A 1 109 ? 17.090 1.540 -10.646 1.00 77.19 109 SER A C 1
ATOM 883 O O . SER A 1 109 ? 17.945 1.291 -11.493 1.00 77.19 109 SER A O 1
ATOM 885 N N . VAL A 1 110 ? 16.077 0.711 -10.370 1.00 74.31 110 VAL A N 1
ATOM 886 C CA . VAL A 1 110 ? 15.920 -0.631 -10.961 1.00 74.31 110 VAL A CA 1
ATOM 887 C C . VAL A 1 110 ? 14.920 -0.634 -12.112 1.00 74.31 110 VAL A C 1
ATOM 889 O O . VAL A 1 110 ? 15.122 -1.330 -13.103 1.00 74.31 110 VAL A O 1
ATOM 892 N N . PHE A 1 111 ? 13.824 0.106 -11.964 1.00 76.69 111 PHE A N 1
ATOM 893 C CA . PHE A 1 111 ? 12.641 -0.012 -12.802 1.00 76.69 111 PHE A CA 1
ATOM 894 C C . PHE A 1 111 ? 12.442 1.246 -13.660 1.00 76.69 111 PHE A C 1
ATOM 896 O O . PHE A 1 111 ? 12.699 2.362 -13.199 1.00 76.69 111 PHE A O 1
ATOM 903 N N . PRO A 1 112 ? 11.956 1.108 -14.906 1.00 76.25 112 PRO A N 1
ATOM 904 C CA . PRO A 1 112 ? 11.490 2.236 -15.693 1.00 76.25 112 PRO A CA 1
ATOM 905 C C . PRO A 1 112 ? 10.394 3.024 -14.960 1.00 76.25 112 PRO A C 1
ATOM 907 O O . PRO A 1 112 ? 9.517 2.421 -14.333 1.00 76.25 112 PRO A O 1
ATOM 910 N N . PRO A 1 113 ? 10.344 4.355 -15.143 1.00 76.50 113 PRO A N 1
ATOM 911 C CA . PRO A 1 113 ? 9.264 5.177 -14.604 1.00 76.50 113 PRO A CA 1
ATOM 912 C C . PRO A 1 113 ? 7.872 4.754 -15.089 1.00 76.50 113 PRO A C 1
ATOM 914 O O . PRO A 1 113 ? 6.899 4.901 -14.361 1.00 76.50 113 PRO A O 1
ATOM 917 N N . SER A 1 114 ? 7.768 4.197 -16.302 1.00 76.56 114 SER A N 1
ATOM 918 C CA . SER A 1 114 ? 6.488 3.811 -16.906 1.00 76.56 114 SER A CA 1
ATOM 919 C C . SER A 1 114 ? 5.754 2.687 -16.175 1.00 76.56 114 SER A C 1
ATOM 921 O O . SER A 1 114 ? 4.571 2.494 -16.424 1.00 76.56 114 SER A O 1
ATOM 923 N N . TRP A 1 115 ? 6.415 1.937 -15.288 1.00 79.56 115 TRP A N 1
ATOM 924 C CA . TRP A 1 115 ? 5.757 0.849 -14.557 1.00 79.56 115 TRP A CA 1
ATOM 925 C C . TRP A 1 115 ? 5.091 1.283 -13.264 1.00 79.56 115 TRP A C 1
ATOM 927 O O . TRP A 1 115 ? 4.362 0.482 -12.680 1.00 79.56 115 TRP A O 1
ATOM 937 N N . LEU A 1 116 ? 5.375 2.501 -12.791 1.00 84.50 116 LEU A N 1
ATOM 938 C CA . LEU A 1 116 ? 4.743 3.052 -11.593 1.00 84.50 116 LEU A CA 1
ATOM 939 C C . LEU A 1 116 ? 4.859 2.106 -10.377 1.00 84.50 116 LEU A C 1
ATOM 941 O O . LEU A 1 116 ? 3.893 1.845 -9.656 1.00 84.50 116 LEU A O 1
ATOM 945 N N . VAL A 1 117 ? 6.041 1.502 -10.182 1.00 84.12 117 VAL A N 1
ATOM 946 C CA . VAL A 1 117 ? 6.253 0.457 -9.159 1.00 84.12 117 VAL A CA 1
ATOM 947 C C . VAL A 1 117 ? 6.016 0.998 -7.750 1.00 84.12 117 VAL A C 1
ATOM 949 O O . VAL A 1 117 ? 5.450 0.296 -6.910 1.00 84.12 117 VAL A O 1
ATOM 952 N N . THR A 1 118 ? 6.413 2.246 -7.492 1.00 88.06 118 THR A N 1
ATOM 953 C CA . THR A 1 118 ? 6.180 2.921 -6.208 1.00 88.06 118 THR A CA 1
ATOM 954 C C . THR A 1 118 ? 4.685 3.041 -5.932 1.00 88.06 118 THR A C 1
ATOM 956 O O . THR A 1 118 ? 4.215 2.696 -4.850 1.00 88.06 118 THR A O 1
ATOM 959 N N . GLU A 1 119 ? 3.918 3.474 -6.922 1.00 89.88 119 GLU A N 1
ATOM 960 C CA . GLU A 1 119 ? 2.482 3.662 -6.827 1.00 89.88 119 GLU A CA 1
ATOM 961 C C . GLU A 1 119 ? 1.753 2.324 -6.662 1.00 89.88 119 GLU A C 1
ATOM 963 O O . GLU A 1 119 ? 0.887 2.195 -5.793 1.00 89.88 119 GLU A O 1
ATOM 968 N N . ARG A 1 120 ? 2.166 1.294 -7.415 1.00 86.94 120 ARG A N 1
ATOM 969 C CA . ARG A 1 120 ? 1.665 -0.081 -7.264 1.00 86.94 120 ARG A CA 1
ATOM 970 C C . ARG A 1 120 ? 1.891 -0.609 -5.860 1.00 86.94 120 ARG A C 1
ATOM 972 O O . ARG A 1 120 ? 0.990 -1.197 -5.267 1.00 86.94 120 ARG A O 1
ATOM 979 N N . PHE A 1 121 ? 3.082 -0.381 -5.319 1.00 88.56 121 PHE A N 1
ATOM 980 C CA . PHE A 1 121 ? 3.430 -0.786 -3.966 1.00 88.56 121 PHE A CA 1
ATOM 981 C C . PHE A 1 121 ? 2.534 -0.107 -2.921 1.00 88.56 121 PHE A C 1
ATOM 983 O O . PHE A 1 121 ? 2.040 -0.768 -2.007 1.00 88.56 121 PHE A O 1
ATOM 990 N N . VAL A 1 122 ? 2.286 1.198 -3.065 1.00 92.50 122 VAL A N 1
ATOM 991 C CA . VAL A 1 122 ? 1.419 1.963 -2.156 1.00 92.50 122 VAL A CA 1
ATOM 992 C C . VAL A 1 122 ? -0.038 1.494 -2.238 1.00 92.50 122 VAL A C 1
ATOM 994 O O . VAL A 1 122 ? -0.672 1.310 -1.197 1.00 92.50 122 VAL A O 1
ATOM 997 N N . LEU A 1 123 ? -0.569 1.249 -3.440 1.00 92.00 123 LEU A N 1
ATOM 998 C CA . LEU A 1 123 ? -1.915 0.690 -3.620 1.00 92.00 123 LEU A CA 1
ATOM 999 C C . LEU A 1 123 ? -2.044 -0.694 -2.981 1.00 92.00 123 LEU A C 1
ATOM 1001 O O . LEU A 1 123 ? -2.985 -0.955 -2.230 1.00 92.00 123 LEU A O 1
ATOM 1005 N N . GLU A 1 124 ? -1.074 -1.571 -3.228 1.00 91.12 124 GLU A N 1
ATOM 1006 C CA . GLU A 1 124 ? -1.090 -2.923 -2.680 1.00 91.12 124 GLU A CA 1
ATOM 1007 C C . GLU A 1 124 ? -1.000 -2.906 -1.148 1.00 91.12 124 GLU A C 1
ATOM 1009 O O . GLU A 1 124 ? -1.745 -3.619 -0.472 1.00 91.12 124 GLU A O 1
ATOM 1014 N N . PHE A 1 125 ? -0.173 -2.023 -0.578 1.00 93.69 125 PHE A N 1
ATOM 1015 C CA . PHE A 1 125 ? -0.138 -1.783 0.864 1.00 93.69 125 PHE A CA 1
ATOM 1016 C C . PHE A 1 125 ? -1.520 -1.399 1.413 1.00 93.69 125 PHE A C 1
ATOM 1018 O O . PHE A 1 125 ? -1.923 -1.914 2.461 1.00 93.69 125 PHE A O 1
ATOM 1025 N N . CYS A 1 126 ? -2.257 -0.525 0.721 1.00 95.50 126 CYS A N 1
ATOM 1026 C CA . CYS A 1 126 ? -3.600 -0.118 1.133 1.00 95.50 126 CYS A CA 1
ATOM 1027 C C . CYS A 1 126 ? -4.573 -1.302 1.120 1.00 95.50 126 CYS A C 1
ATOM 1029 O O . CYS A 1 126 ? -5.259 -1.544 2.114 1.00 95.50 126 CYS A O 1
ATOM 1031 N N . HIS A 1 127 ? -4.580 -2.097 0.048 1.00 93.69 127 HIS A N 1
ATOM 1032 C CA . HIS A 1 127 ? -5.444 -3.273 -0.059 1.00 93.69 127 HIS A CA 1
ATOM 1033 C C . HIS A 1 127 ? -5.140 -4.341 0.996 1.00 93.69 127 HIS A C 1
ATOM 1035 O O . HIS A 1 127 ? -6.062 -4.900 1.595 1.00 93.69 127 HIS A O 1
ATOM 1041 N N . ILE A 1 128 ? -3.861 -4.629 1.245 1.00 92.38 128 ILE A N 1
ATOM 1042 C CA . ILE A 1 128 ? -3.454 -5.574 2.292 1.00 92.38 128 ILE A CA 1
ATOM 1043 C C . ILE A 1 128 ? -3.845 -5.029 3.668 1.00 92.38 128 ILE A C 1
ATOM 1045 O O . ILE A 1 128 ? -4.356 -5.775 4.504 1.00 92.38 12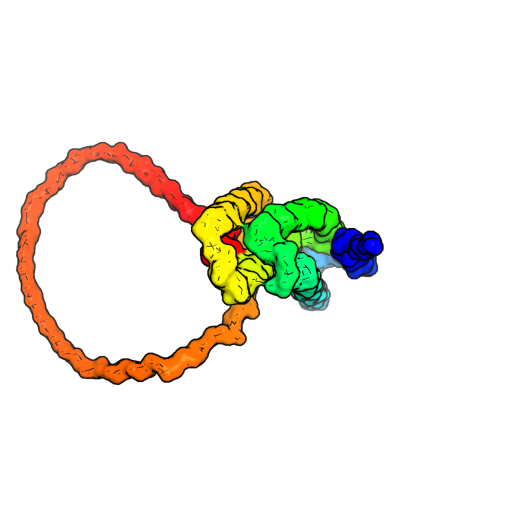8 ILE A O 1
ATOM 1049 N N . THR A 1 129 ? -3.646 -3.729 3.902 1.00 95.38 129 THR A N 1
ATOM 1050 C CA . THR A 1 129 ? -4.023 -3.071 5.157 1.00 95.38 129 THR A CA 1
ATOM 1051 C C . THR A 1 129 ? -5.518 -3.178 5.415 1.00 95.38 129 THR A C 1
ATOM 1053 O O . THR A 1 129 ? -5.895 -3.593 6.508 1.00 95.38 129 THR A O 1
ATOM 1056 N N . ARG A 1 130 ? -6.359 -2.891 4.416 1.00 95.62 130 ARG A N 1
ATOM 1057 C CA . ARG A 1 130 ? -7.813 -3.055 4.510 1.00 95.62 130 ARG A CA 1
ATOM 1058 C C . ARG A 1 130 ? -8.194 -4.465 4.953 1.00 95.62 130 ARG A C 1
ATOM 1060 O O . ARG A 1 130 ? -8.815 -4.630 5.998 1.00 95.62 130 ARG A O 1
ATOM 1067 N N . GLY A 1 131 ? -7.745 -5.486 4.219 1.00 94.19 131 GLY A N 1
ATOM 1068 C CA . GLY A 1 131 ? -8.055 -6.882 4.549 1.00 94.19 131 GLY A CA 1
ATOM 1069 C C . GLY A 1 131 ? -7.523 -7.310 5.924 1.00 94.19 131 GLY A C 1
ATOM 1070 O O . GLY A 1 131 ? -8.181 -8.058 6.651 1.00 94.19 131 GLY A O 1
ATOM 1071 N N . GLY A 1 132 ? -6.353 -6.801 6.320 1.00 93.44 132 GLY A N 1
ATOM 1072 C CA . GLY A 1 132 ? -5.784 -7.022 7.649 1.00 93.44 132 GLY A CA 1
ATOM 1073 C C . GLY A 1 132 ? -6.648 -6.426 8.761 1.00 93.44 132 GLY A C 1
ATOM 1074 O O . GLY A 1 132 ? -6.948 -7.115 9.734 1.00 93.44 132 GLY A O 1
ATOM 1075 N N . LEU A 1 133 ? -7.099 -5.180 8.603 1.00 95.19 133 LEU A N 1
ATOM 1076 C CA . LEU A 1 133 ? -7.983 -4.519 9.566 1.00 95.19 133 LEU A CA 1
ATOM 1077 C C . LEU A 1 133 ? -9.348 -5.203 9.638 1.00 95.19 133 LEU A C 1
ATOM 1079 O O . LEU A 1 133 ? -9.814 -5.477 10.740 1.00 95.19 133 LEU A O 1
ATOM 1083 N N . GLU A 1 134 ? -9.944 -5.567 8.500 1.00 95.06 134 GLU A N 1
ATOM 1084 C CA . GLU A 1 134 ? -11.195 -6.335 8.462 1.00 95.06 134 GLU A CA 1
ATOM 1085 C C . GLU A 1 134 ? -11.071 -7.647 9.249 1.00 95.06 134 GLU A C 1
ATOM 1087 O O . GLU A 1 134 ? -11.939 -7.983 10.055 1.00 95.06 134 GLU A O 1
ATOM 1092 N N . THR A 1 135 ? -9.969 -8.378 9.058 1.00 94.94 135 THR A N 1
ATOM 1093 C CA . THR A 1 135 ? -9.698 -9.638 9.766 1.00 94.94 135 THR A CA 1
ATOM 1094 C C . THR A 1 135 ? -9.564 -9.417 11.272 1.00 94.94 135 THR A C 1
ATOM 1096 O O . THR A 1 135 ? -10.169 -10.131 12.074 1.00 94.94 135 THR A O 1
ATOM 1099 N N . VAL A 1 136 ? -8.790 -8.407 11.667 1.00 94.75 136 VAL A N 1
ATOM 1100 C CA . VAL A 1 136 ? -8.534 -8.065 13.068 1.00 94.75 136 VAL A CA 1
ATOM 1101 C C . VAL A 1 136 ? -9.817 -7.620 13.778 1.00 94.75 136 VAL A C 1
ATOM 1103 O O . VAL A 1 136 ? -10.128 -8.128 14.857 1.00 94.75 136 VAL A O 1
ATOM 1106 N N . MET A 1 137 ? -10.599 -6.736 13.155 1.00 94.94 137 MET A N 1
ATOM 1107 C CA . MET A 1 137 ? -11.885 -6.264 13.678 1.00 94.94 137 MET A CA 1
ATOM 1108 C C . MET A 1 137 ? -12.889 -7.406 13.818 1.00 94.94 137 MET A C 1
ATOM 1110 O O . MET A 1 137 ? -13.558 -7.495 14.843 1.00 94.94 137 MET A O 1
ATOM 1114 N N . LYS A 1 138 ? -12.962 -8.316 12.833 1.00 95.38 138 LYS A N 1
ATOM 1115 C CA . LYS A 1 138 ? -13.823 -9.509 12.901 1.00 95.38 138 LYS A CA 1
ATOM 1116 C C . LYS A 1 138 ? -13.437 -10.445 14.046 1.00 95.38 138 LYS A C 1
ATOM 1118 O O . LYS A 1 138 ? -14.319 -11.036 14.659 1.00 95.38 138 LYS A O 1
ATOM 1123 N N . ARG A 1 139 ? -12.146 -10.582 14.356 1.00 94.62 139 ARG A N 1
ATOM 1124 C CA . ARG A 1 139 ? -11.677 -11.450 15.447 1.00 94.62 139 ARG A CA 1
ATOM 1125 C C . ARG A 1 139 ? -11.970 -10.877 16.835 1.00 94.62 139 ARG A C 1
ATOM 1127 O O . ARG A 1 139 ? -12.277 -11.646 17.738 1.00 94.62 139 ARG A O 1
ATOM 1134 N N . ARG A 1 140 ? -11.856 -9.559 17.019 1.00 93.69 140 ARG A N 1
ATOM 1135 C CA . ARG A 1 140 ? -11.997 -8.892 18.329 1.00 93.69 140 ARG A CA 1
ATOM 1136 C C . ARG A 1 140 ? -13.204 -7.956 18.376 1.00 93.69 140 ARG A C 1
ATOM 1138 O O . ARG A 1 140 ? -13.124 -6.845 18.891 1.00 93.69 140 ARG A O 1
ATOM 1145 N N . GLN A 1 141 ? -14.336 -8.401 17.830 1.00 94.62 141 GLN A N 1
ATOM 1146 C CA . GLN A 1 141 ? -15.553 -7.582 17.741 1.00 94.62 141 GLN A CA 1
ATOM 1147 C C . GLN A 1 141 ? -16.019 -7.057 19.105 1.00 94.62 141 GLN A C 1
ATOM 1149 O O . GLN A 1 141 ? -16.458 -5.917 19.200 1.00 94.62 141 GLN A O 1
ATOM 1154 N N . SER A 1 142 ? -15.871 -7.852 20.169 1.00 95.56 142 SER A N 1
ATOM 1155 C CA . SER A 1 142 ? -16.245 -7.463 21.535 1.00 95.56 142 SER A CA 1
ATOM 1156 C C . SER A 1 142 ? -15.392 -6.334 22.121 1.00 95.56 142 SER A C 1
ATOM 1158 O O . SER A 1 142 ? -15.810 -5.693 23.078 1.00 95.56 142 SER A O 1
ATOM 1160 N N . GLU A 1 143 ? -14.198 -6.094 21.577 1.00 94.81 143 GLU A N 1
ATOM 1161 C CA . GLU A 1 143 ? -13.283 -5.034 22.018 1.00 94.81 143 GLU A CA 1
ATOM 1162 C C . GLU A 1 143 ? -13.506 -3.716 21.253 1.00 94.81 143 GLU A C 1
ATOM 1164 O O . GLU A 1 143 ? -12.883 -2.695 21.560 1.00 94.81 143 GLU A O 1
ATOM 1169 N N . LEU A 1 144 ? -14.387 -3.709 20.244 1.00 95.81 144 LEU A N 1
ATOM 1170 C CA . LEU A 1 144 ? -14.676 -2.520 19.452 1.00 95.81 144 LEU A CA 1
ATOM 1171 C C . LEU A 1 144 ? -15.525 -1.526 20.244 1.00 95.81 144 LEU A C 1
ATOM 1173 O O . LEU A 1 144 ? -16.617 -1.825 20.719 1.00 95.81 144 LEU A O 1
ATOM 1177 N N . THR A 1 145 ? -15.037 -0.291 20.317 1.00 96.94 145 THR A N 1
ATOM 1178 C CA . THR A 1 145 ? -15.767 0.840 20.892 1.00 96.94 145 THR A CA 1
ATOM 1179 C C . THR A 1 145 ? -15.942 1.929 19.844 1.00 96.94 145 THR A C 1
ATOM 1181 O O . THR A 1 145 ? -15.109 2.076 18.948 1.00 96.94 145 THR A O 1
ATOM 1184 N N . HIS A 1 146 ? -17.003 2.734 19.967 1.00 96.88 146 HIS A N 1
ATOM 1185 C CA . HIS A 1 146 ? -17.254 3.835 19.031 1.00 96.88 146 HIS A CA 1
ATOM 1186 C C . HIS A 1 146 ? -16.057 4.797 18.940 1.00 96.88 146 HIS A C 1
ATOM 1188 O O . HIS A 1 146 ? -15.653 5.166 17.844 1.00 96.88 146 HIS A O 1
ATOM 1194 N N . ASN A 1 147 ? -15.430 5.128 20.076 1.00 97.50 147 ASN A N 1
ATOM 1195 C CA . ASN A 1 147 ? -14.253 5.996 20.127 1.00 97.50 147 ASN A CA 1
ATOM 1196 C C . ASN A 1 147 ? -13.071 5.422 19.343 1.00 97.50 147 ASN A C 1
ATOM 1198 O O . ASN A 1 147 ? -12.411 6.154 18.609 1.00 97.50 147 ASN A O 1
ATOM 1202 N N . LEU A 1 148 ? -12.818 4.117 19.470 1.00 96.38 148 LEU A N 1
ATOM 1203 C CA . LEU A 1 148 ? -11.739 3.452 18.746 1.00 96.38 148 LEU A CA 1
ATOM 1204 C C . LEU A 1 148 ? -11.991 3.446 17.234 1.00 96.38 148 LEU A C 1
ATOM 1206 O O . LEU A 1 148 ? -11.071 3.705 16.462 1.00 96.38 148 LEU A O 1
ATOM 1210 N N . ILE A 1 149 ? -13.233 3.189 16.816 1.00 96.44 149 ILE A N 1
ATOM 1211 C CA . ILE A 1 149 ? -13.621 3.191 15.400 1.00 96.44 149 ILE A CA 1
ATOM 1212 C C . ILE A 1 149 ? -13.505 4.601 14.816 1.00 96.44 149 ILE A C 1
ATOM 1214 O O . ILE A 1 149 ? -12.878 4.773 13.776 1.00 96.44 149 ILE A O 1
ATOM 1218 N N . VAL A 1 150 ? -14.054 5.615 15.493 1.00 97.38 150 VAL A N 1
ATOM 1219 C CA . VAL A 1 150 ? -13.976 7.020 15.057 1.00 97.38 150 VAL A CA 1
ATOM 1220 C C . VAL A 1 150 ? -12.522 7.474 14.964 1.00 97.38 150 VAL A C 1
ATOM 1222 O O . VAL A 1 150 ? -12.132 8.074 13.963 1.00 97.38 150 VAL A O 1
ATOM 1225 N N . PHE A 1 151 ? -11.701 7.140 15.965 1.00 97.62 151 PHE A N 1
ATOM 1226 C CA . PHE A 1 151 ? -10.264 7.394 15.931 1.00 97.62 151 PHE A CA 1
ATOM 1227 C C . PHE A 1 151 ? -9.622 6.752 14.697 1.00 97.62 151 PHE A C 1
ATOM 1229 O O . PHE A 1 151 ? -9.024 7.456 13.884 1.00 97.62 151 PHE A O 1
ATOM 1236 N N . ALA A 1 152 ? -9.780 5.439 14.513 1.00 97.31 152 ALA A N 1
ATOM 1237 C CA . ALA A 1 152 ? -9.156 4.719 13.409 1.00 97.31 152 ALA A CA 1
ATOM 1238 C C . ALA A 1 152 ? -9.620 5.234 12.039 1.00 97.31 152 ALA A C 1
ATOM 1240 O O . ALA A 1 152 ? -8.793 5.420 11.143 1.00 97.31 152 ALA A O 1
ATOM 1241 N N . LEU A 1 153 ? -10.911 5.537 11.888 1.00 97.62 153 LEU A N 1
ATOM 1242 C CA . LEU A 1 153 ? -11.479 6.096 10.666 1.00 97.62 153 LEU A CA 1
ATOM 1243 C C . LEU A 1 153 ? -10.886 7.474 10.359 1.00 97.62 153 LEU A C 1
ATOM 1245 O O . LEU A 1 153 ? -10.400 7.692 9.253 1.00 97.62 153 LEU A O 1
ATOM 1249 N N . GLN A 1 154 ? -10.827 8.377 11.342 1.00 97.81 154 GLN A N 1
ATOM 1250 C CA . GLN A 1 154 ? -10.252 9.710 11.153 1.00 97.81 154 GLN A CA 1
ATOM 1251 C C . GLN A 1 154 ? -8.781 9.642 10.717 1.00 97.81 154 GLN A C 1
ATOM 1253 O O . GLN A 1 154 ? -8.352 10.388 9.828 1.00 97.81 154 GLN A O 1
ATOM 1258 N N . ARG A 1 155 ? -7.993 8.743 11.322 1.00 98.00 155 ARG A N 1
ATOM 1259 C CA . ARG A 1 155 ? -6.588 8.528 10.939 1.00 98.00 155 ARG A CA 1
ATOM 1260 C C . ARG A 1 155 ? -6.470 7.946 9.531 1.00 98.00 155 ARG A C 1
ATOM 1262 O O . ARG A 1 155 ? -5.610 8.387 8.774 1.00 98.00 155 ARG A O 1
ATOM 1269 N N . THR A 1 156 ? -7.360 7.025 9.170 1.00 98.06 156 THR A N 1
ATOM 1270 C CA . THR A 1 156 ? -7.408 6.391 7.844 1.00 98.06 156 THR A CA 1
ATOM 1271 C C . THR A 1 156 ? -7.772 7.386 6.749 1.00 98.06 156 THR A C 1
ATOM 1273 O O . THR A 1 156 ? -7.028 7.504 5.784 1.00 98.06 156 THR A O 1
ATOM 1276 N N . LEU A 1 157 ? -8.819 8.190 6.938 1.00 97.38 157 LEU A N 1
ATOM 1277 C CA . LEU A 1 157 ? -9.205 9.241 5.989 1.00 97.38 157 LEU A CA 1
ATOM 1278 C C . LEU A 1 157 ? -8.091 10.279 5.806 1.00 97.38 157 LEU A C 1
ATOM 1280 O O . LEU A 1 157 ? -7.783 10.692 4.691 1.00 97.38 157 LEU A O 1
ATOM 1284 N N . SER A 1 158 ? -7.428 10.670 6.899 1.00 97.31 158 SER A N 1
ATOM 1285 C CA . SER A 1 158 ? -6.285 11.591 6.829 1.00 97.31 158 SER A CA 1
ATOM 1286 C C . SER A 1 158 ? -5.107 10.991 6.051 1.00 97.31 158 SER A C 1
ATOM 1288 O O . SER A 1 158 ? -4.385 11.707 5.355 1.00 97.31 158 SER A O 1
ATOM 1290 N N . PHE A 1 159 ? -4.894 9.680 6.181 1.00 97.38 159 PHE A N 1
ATOM 1291 C CA . PHE A 1 159 ? -3.871 8.949 5.446 1.00 97.38 159 PHE A CA 1
ATOM 1292 C C . PHE A 1 159 ? -4.214 8.842 3.953 1.00 97.38 159 PHE A C 1
ATOM 1294 O O . PHE A 1 159 ? -3.385 9.238 3.134 1.00 97.38 159 PHE A O 1
ATOM 1301 N N . GLU A 1 160 ? -5.430 8.425 3.596 1.00 96.19 160 GLU A N 1
ATOM 1302 C CA . GLU A 1 160 ? -5.923 8.364 2.209 1.00 96.19 160 GLU A CA 1
ATOM 1303 C C . GLU A 1 160 ? -5.816 9.730 1.516 1.00 96.19 160 GLU A C 1
ATOM 1305 O O . GLU A 1 160 ? -5.220 9.847 0.445 1.00 96.19 160 GLU A O 1
ATOM 1310 N N . ALA A 1 161 ? -6.248 10.801 2.190 1.00 94.56 161 ALA A N 1
ATOM 1311 C CA . ALA A 1 161 ? -6.105 12.165 1.689 1.00 94.56 161 ALA A CA 1
ATOM 1312 C C . ALA A 1 161 ? -4.636 12.575 1.478 1.00 94.56 161 ALA A C 1
ATOM 1314 O O . ALA A 1 161 ? -4.333 13.359 0.579 1.00 94.56 161 ALA A O 1
ATOM 1315 N N . SER A 1 162 ? -3.703 12.069 2.294 1.00 94.38 162 SER A N 1
ATOM 1316 C CA . SER A 1 162 ? -2.271 12.323 2.090 1.00 94.38 162 SER A CA 1
ATOM 1317 C C . SER A 1 162 ? -1.711 11.585 0.872 1.00 94.38 162 SER A C 1
ATOM 1319 O O . SER A 1 162 ? -0.868 12.145 0.175 1.00 94.38 162 SER A O 1
ATOM 1321 N N . LEU A 1 163 ? -2.216 10.384 0.572 1.00 93.56 163 LEU A N 1
ATOM 1322 C CA . LEU A 1 163 ? -1.837 9.630 -0.624 1.00 93.56 163 LEU A CA 1
ATOM 1323 C C . LEU A 1 163 ? -2.384 10.282 -1.894 1.00 93.56 163 LEU A C 1
ATOM 1325 O O . LEU A 1 163 ? -1.623 10.485 -2.831 1.00 93.56 163 LEU A O 1
ATOM 1329 N N . ASN A 1 164 ? -3.644 10.718 -1.890 1.00 91.81 164 ASN A N 1
ATOM 1330 C CA . ASN A 1 164 ? -4.245 11.451 -3.010 1.00 91.81 164 ASN A CA 1
ATOM 1331 C C . ASN A 1 164 ? -3.510 12.756 -3.352 1.00 91.81 164 ASN A C 1
ATOM 1333 O O . ASN A 1 164 ? -3.538 13.202 -4.494 1.00 91.81 164 ASN A O 1
ATOM 1337 N N . LYS A 1 165 ? -2.854 13.391 -2.372 1.00 90.31 165 LYS A N 1
ATOM 1338 C CA . LYS A 1 165 ? -2.003 14.568 -2.611 1.00 90.31 165 LYS A CA 1
ATOM 1339 C C . LYS A 1 165 ? -0.637 14.202 -3.188 1.00 90.31 165 LYS A C 1
ATOM 1341 O O . LYS A 1 165 ? -0.068 15.001 -3.922 1.00 90.31 165 LYS A O 1
ATOM 1346 N N . ALA A 1 166 ? -0.100 13.043 -2.814 1.00 87.75 166 ALA A N 1
ATOM 1347 C CA . ALA A 1 166 ? 1.217 12.585 -3.246 1.00 87.75 166 ALA A CA 1
ATOM 1348 C C . ALA A 1 166 ? 1.184 11.926 -4.634 1.00 87.75 166 ALA A C 1
ATOM 1350 O O . ALA A 1 166 ? 2.129 12.072 -5.402 1.00 87.75 166 ALA A O 1
ATOM 1351 N N . TYR A 1 167 ? 0.091 11.239 -4.963 1.00 83.88 167 TYR A N 1
ATOM 1352 C CA . TYR A 1 167 ? -0.047 10.415 -6.157 1.00 83.88 167 TYR A CA 1
ATOM 1353 C C . TYR A 1 167 ? -1.247 10.892 -6.976 1.00 83.88 167 TYR A C 1
ATOM 1355 O O . TYR A 1 167 ? -2.393 10.549 -6.692 1.00 83.88 167 TYR A O 1
ATOM 1363 N N . THR A 1 168 ? -0.971 11.709 -7.992 1.00 71.25 168 THR A N 1
ATOM 1364 C CA . THR A 1 168 ? -1.972 12.206 -8.946 1.00 71.25 168 THR A CA 1
ATOM 1365 C C . THR A 1 168 ? -1.534 11.805 -10.351 1.00 71.25 168 THR A C 1
ATOM 1367 O O . THR A 1 168 ? -0.580 12.358 -10.889 1.00 71.25 168 THR A O 1
ATOM 1370 N N . SER A 1 169 ? -2.156 10.776 -10.929 1.00 69.69 169 SER A N 1
ATOM 1371 C CA . SER A 1 169 ? -1.864 10.355 -12.304 1.00 69.69 169 SER A CA 1
ATOM 1372 C C . SER A 1 169 ? -3.014 9.541 -12.888 1.00 69.69 169 SER A C 1
ATOM 1374 O O . SER A 1 169 ? -3.570 8.684 -12.208 1.00 69.69 169 SER A O 1
ATOM 1376 N N . GLU A 1 170 ? -3.325 9.778 -14.160 1.00 67.19 170 GLU A N 1
ATOM 1377 C CA . GLU A 1 170 ? -4.293 9.005 -14.952 1.00 67.19 170 GLU A CA 1
ATOM 1378 C C . GLU A 1 170 ? -3.846 7.540 -15.107 1.00 67.19 170 GLU A C 1
ATOM 1380 O O . GLU A 1 170 ? -4.643 6.616 -14.980 1.00 67.19 170 GLU A O 1
ATOM 1385 N N . ALA A 1 171 ? -2.535 7.303 -15.222 1.00 66.62 171 ALA A N 1
ATOM 1386 C CA . ALA A 1 171 ? -1.964 5.958 -15.310 1.00 66.62 171 ALA A CA 1
ATOM 1387 C C . ALA A 1 171 ? -2.123 5.132 -14.014 1.00 66.62 171 ALA A C 1
ATOM 1389 O O . ALA A 1 171 ? -1.968 3.911 -14.015 1.00 66.62 171 ALA A O 1
ATOM 1390 N N . LEU A 1 172 ? -2.455 5.784 -12.895 1.00 75.12 172 LEU A N 1
ATOM 1391 C CA . LEU A 1 172 ? -2.714 5.108 -11.629 1.00 75.12 172 LEU A CA 1
ATOM 1392 C C . LEU A 1 172 ? -4.143 4.535 -11.550 1.00 75.12 172 LEU A C 1
ATOM 1394 O O . LEU A 1 172 ? -4.365 3.550 -10.843 1.00 75.12 172 LEU A O 1
ATOM 1398 N N . GLU A 1 173 ? -5.094 5.094 -12.306 1.00 74.62 173 GLU A N 1
ATOM 1399 C CA . GLU A 1 173 ? -6.473 4.587 -12.390 1.00 74.62 173 GLU A CA 1
ATOM 1400 C C . GLU A 1 173 ? -6.514 3.215 -13.087 1.00 74.62 173 GLU A C 1
ATOM 1402 O O . GLU A 1 173 ? -7.138 2.271 -12.591 1.00 74.62 173 GLU A O 1
ATOM 1407 N N . GLU A 1 174 ? -5.769 3.059 -14.187 1.00 73.19 174 GLU A N 1
ATOM 1408 C CA . GLU A 1 174 ? -5.625 1.777 -14.891 1.00 73.19 174 GLU A CA 1
ATOM 1409 C C . GLU A 1 174 ? -5.019 0.704 -13.980 1.00 73.19 174 GLU A C 1
ATOM 1411 O O . GLU A 1 174 ? -5.519 -0.422 -13.901 1.00 73.19 174 GLU A O 1
ATOM 1416 N N . LEU A 1 175 ? -3.987 1.068 -13.219 1.00 74.44 175 LEU A N 1
ATOM 1417 C CA . LEU A 1 175 ? -3.303 0.166 -12.302 1.00 74.44 175 LEU A CA 1
ATOM 1418 C C . LEU A 1 175 ? -4.228 -0.352 -11.186 1.00 74.44 175 LEU A C 1
ATOM 1420 O O . LEU A 1 175 ? -4.199 -1.541 -10.853 1.00 74.44 175 LEU A O 1
ATOM 1424 N N . GLN A 1 176 ? -5.082 0.514 -10.630 1.00 78.12 176 GLN A N 1
ATOM 1425 C CA . GLN A 1 176 ? -6.074 0.128 -9.625 1.00 78.12 176 GLN A CA 1
ATOM 1426 C C . GLN A 1 176 ? -7.056 -0.913 -10.180 1.00 78.12 176 GLN A C 1
ATOM 1428 O O . GLN A 1 176 ? -7.363 -1.899 -9.501 1.00 78.12 176 GLN A O 1
ATOM 1433 N N . SER A 1 177 ? -7.507 -0.741 -11.426 1.00 76.81 177 SER A N 1
ATOM 1434 C CA . SER A 1 177 ? -8.428 -1.685 -12.070 1.00 76.81 177 SER A CA 1
ATOM 1435 C C . SER A 1 177 ? -7.828 -3.092 -12.204 1.00 76.81 177 SER A C 1
ATOM 1437 O O . SER A 1 177 ? -8.507 -4.082 -11.921 1.00 76.81 177 SER A O 1
ATOM 1439 N N . MET A 1 178 ? -6.533 -3.196 -12.527 1.00 73.50 178 MET A N 1
ATOM 1440 C CA . MET A 1 178 ? -5.830 -4.475 -12.674 1.00 73.50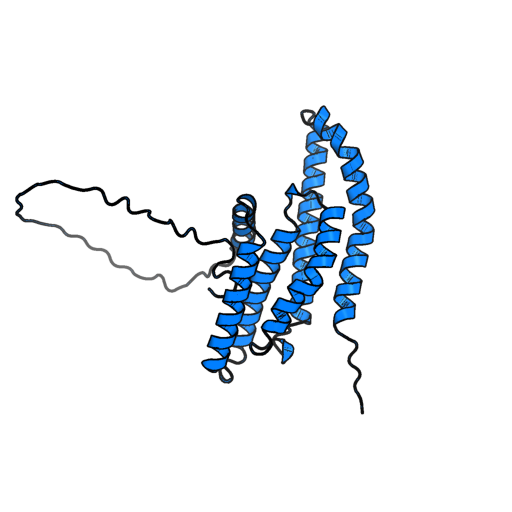 178 MET A CA 1
ATOM 1441 C C . MET A 1 178 ? -5.713 -5.226 -11.342 1.00 73.50 178 MET A C 1
ATOM 1443 O O . MET A 1 178 ? -5.946 -6.435 -11.287 1.00 73.50 178 MET A O 1
ATOM 1447 N N . ILE A 1 179 ? -5.405 -4.518 -10.250 1.00 71.88 179 ILE A N 1
ATOM 1448 C CA . ILE A 1 179 ? -5.276 -5.120 -8.913 1.00 71.88 179 ILE A CA 1
ATOM 1449 C C . ILE A 1 179 ? -6.632 -5.638 -8.408 1.00 71.88 179 ILE A C 1
ATOM 1451 O O . ILE A 1 179 ? -6.708 -6.721 -7.820 1.00 71.88 179 ILE A O 1
ATOM 1455 N N . VAL A 1 180 ? -7.713 -4.888 -8.648 1.00 73.31 180 VAL A N 1
ATOM 1456 C CA . VAL A 1 180 ? -9.072 -5.278 -8.239 1.00 73.31 180 VAL A CA 1
ATOM 1457 C C . VAL A 1 180 ? -9.599 -6.432 -9.098 1.00 73.31 180 VAL A C 1
ATOM 1459 O O . VAL A 1 180 ? -10.150 -7.391 -8.555 1.00 73.31 180 VAL A O 1
ATOM 1462 N N . SER A 1 181 ? -9.388 -6.390 -10.417 1.00 63.44 181 SER A N 1
ATOM 1463 C CA . SER A 1 181 ? -9.846 -7.439 -11.339 1.00 63.44 181 SER A CA 1
ATOM 1464 C C . SER A 1 181 ? -9.099 -8.763 -11.151 1.00 63.44 181 SER A C 1
ATOM 1466 O O . SER A 1 181 ? -9.702 -9.824 -11.293 1.00 63.44 181 SER A O 1
ATOM 1468 N N . GLY A 1 182 ? -7.818 -8.735 -10.764 1.00 54.28 182 GLY A N 1
ATOM 1469 C CA . GLY A 1 182 ? -7.037 -9.943 -10.462 1.00 54.28 182 GLY A CA 1
ATOM 1470 C C . GLY A 1 182 ? -7.516 -10.727 -9.231 1.00 54.28 182 GLY A C 1
ATOM 1471 O O . GLY A 1 182 ? -7.085 -11.858 -9.020 1.00 54.28 182 GLY A O 1
ATOM 1472 N N . LYS A 1 183 ? -8.418 -10.155 -8.419 1.00 47.41 183 LYS A N 1
ATOM 1473 C CA . LYS A 1 183 ? -9.011 -10.794 -7.231 1.00 47.41 183 LYS A CA 1
ATOM 1474 C C . LYS A 1 183 ? -10.396 -11.414 -7.472 1.00 47.41 183 LYS A C 1
ATOM 1476 O O . LYS A 1 183 ? -10.911 -12.041 -6.551 1.00 47.41 183 LYS A O 1
ATOM 1481 N N . SER A 1 184 ? -11.012 -11.288 -8.658 1.00 36.03 184 SER A N 1
ATOM 1482 C CA . SER A 1 184 ? -12.365 -11.822 -8.918 1.00 36.03 184 SER A CA 1
ATOM 1483 C C . SER A 1 184 ? -12.381 -13.147 -9.699 1.00 36.03 184 SER A C 1
ATOM 1485 O O . SER A 1 184 ? -12.946 -13.244 -10.783 1.00 36.03 184 SER A O 1
ATOM 1487 N N . MET A 1 185 ? -11.817 -14.201 -9.119 1.00 38.62 185 MET A N 1
ATOM 1488 C CA . MET A 1 185 ? -12.253 -15.578 -9.385 1.00 38.62 185 MET A CA 1
ATOM 1489 C C . MET A 1 185 ? -12.506 -16.247 -8.039 1.00 38.62 185 MET A C 1
ATOM 1491 O O . MET A 1 185 ? -11.743 -17.088 -7.603 1.00 38.62 185 MET A O 1
ATOM 1495 N N . GLU A 1 186 ? -13.531 -15.758 -7.346 1.00 45.97 186 GLU A N 1
ATOM 1496 C CA . GLU A 1 186 ? -14.293 -16.452 -6.300 1.00 45.97 186 GLU A CA 1
ATOM 1497 C C . GLU A 1 186 ? -15.394 -15.478 -5.854 1.00 45.97 186 GLU A C 1
ATOM 1499 O O . GLU A 1 186 ? -15.339 -14.840 -4.806 1.00 45.97 186 GLU A O 1
ATOM 1504 N N . ARG A 1 187 ? -16.397 -15.278 -6.720 1.00 36.94 187 ARG A N 1
ATOM 1505 C CA . ARG A 1 187 ? -17.690 -14.746 -6.281 1.00 36.94 187 ARG A CA 1
ATOM 1506 C C . ARG A 1 187 ? -18.647 -15.915 -6.163 1.00 36.94 187 ARG A C 1
ATOM 1508 O O . ARG A 1 187 ? -19.122 -16.436 -7.163 1.00 36.94 187 ARG A O 1
ATOM 1515 N N . SER A 1 188 ? -18.808 -16.321 -4.908 1.00 45.25 188 SER A N 1
ATOM 1516 C CA . SER A 1 188 ? -19.978 -16.949 -4.302 1.00 45.25 188 SER A CA 1
ATOM 1517 C C . SER A 1 188 ? -21.079 -17.369 -5.280 1.00 45.25 188 SER A C 1
ATOM 1519 O O . SER A 1 188 ? -21.901 -16.548 -5.692 1.00 45.25 188 SER A O 1
ATOM 1521 N N . SER A 1 189 ? -21.154 -18.670 -5.552 1.00 40.28 189 SER A N 1
ATOM 1522 C CA . SER A 1 189 ? -22.425 -19.315 -5.864 1.00 40.28 189 SER A CA 1
ATOM 1523 C C . SER A 1 189 ? -23.323 -19.165 -4.636 1.00 40.28 189 SER A C 1
ATOM 1525 O O . SER A 1 189 ? -23.205 -19.940 -3.689 1.00 40.28 189 SER A O 1
ATOM 1527 N N . ASN A 1 190 ? -24.155 -18.123 -4.609 1.00 53.62 190 ASN A N 1
ATOM 1528 C CA . ASN A 1 190 ? -25.217 -18.003 -3.618 1.00 53.62 190 ASN A CA 1
ATOM 1529 C C . ASN A 1 190 ? -26.367 -18.935 -4.043 1.00 53.62 190 ASN A C 1
ATOM 1531 O O . ASN A 1 190 ? -26.946 -18.715 -5.101 1.00 53.62 190 ASN A O 1
ATOM 1535 N N . PRO A 1 191 ? -26.704 -19.965 -3.248 1.00 43.81 191 PRO A N 1
ATOM 1536 C CA . PRO A 1 191 ? -27.637 -21.028 -3.623 1.00 43.81 191 PRO A CA 1
ATOM 1537 C C . PRO A 1 191 ? -29.096 -20.713 -3.237 1.00 43.81 191 PRO A C 1
ATOM 1539 O O . PRO A 1 191 ? -29.834 -21.616 -2.868 1.00 43.81 191 PRO A O 1
ATOM 1542 N N . PHE A 1 192 ? -29.494 -19.438 -3.256 1.00 37.34 192 PHE A N 1
ATOM 1543 C CA . PHE A 1 192 ? -30.834 -18.986 -2.843 1.00 37.34 192 PHE A CA 1
ATOM 1544 C C . PHE A 1 192 ? -31.540 -18.134 -3.904 1.00 37.34 192 PHE A C 1
ATOM 1546 O O . PHE A 1 192 ? -32.440 -17.370 -3.570 1.00 37.34 192 PHE A O 1
ATOM 1553 N N . ASP A 1 193 ? -31.137 -18.242 -5.169 1.00 46.41 193 ASP A N 1
ATOM 1554 C CA . ASP A 1 193 ? -31.880 -17.614 -6.266 1.00 46.41 193 ASP A CA 1
ATOM 1555 C C . ASP A 1 193 ? -32.927 -18.593 -6.811 1.00 46.41 193 ASP A C 1
ATOM 1557 O O . ASP A 1 193 ? -32.835 -19.063 -7.938 1.00 46.41 193 ASP A O 1
ATOM 1561 N N . ASP A 1 194 ? -33.884 -18.940 -5.949 1.00 46.44 194 ASP A N 1
ATOM 1562 C CA . ASP A 1 194 ? -35.174 -19.501 -6.343 1.00 46.44 194 ASP A CA 1
ATOM 1563 C C . ASP A 1 194 ? -36.216 -18.418 -6.048 1.00 46.44 194 ASP A C 1
ATOM 1565 O O . ASP A 1 194 ? -36.694 -18.289 -4.922 1.00 46.44 194 ASP A O 1
ATOM 1569 N N . ASN A 1 195 ? -36.533 -17.603 -7.050 1.00 44.22 195 ASN A N 1
ATOM 1570 C CA . ASN A 1 195 ? -37.839 -16.961 -7.135 1.00 44.22 195 ASN A CA 1
ATOM 1571 C C . ASN A 1 195 ? -38.361 -17.200 -8.551 1.00 44.22 195 ASN A C 1
ATOM 1573 O O . ASN A 1 195 ? -38.086 -16.450 -9.487 1.00 44.22 195 ASN A O 1
ATOM 1577 N N . GLU A 1 196 ? -39.066 -18.321 -8.679 1.00 45.69 196 GLU A N 1
ATOM 1578 C CA . GLU A 1 196 ? -40.185 -18.457 -9.601 1.00 45.69 196 GLU A CA 1
ATOM 1579 C C . GLU A 1 196 ? -41.187 -17.339 -9.285 1.00 45.69 196 GLU A C 1
ATOM 1581 O O . GLU A 1 196 ? -41.496 -17.147 -8.115 1.00 45.69 196 GLU A O 1
ATOM 1586 N N . ASP A 1 197 ? -41.627 -16.589 -10.298 1.00 41.28 197 ASP A N 1
ATOM 1587 C CA . ASP A 1 197 ? -43.007 -16.096 -10.434 1.00 41.28 197 ASP A CA 1
ATOM 1588 C C . ASP A 1 197 ? -43.169 -15.384 -11.795 1.00 41.28 197 ASP A C 1
ATOM 1590 O O . ASP A 1 197 ? -42.589 -14.328 -12.066 1.00 41.28 197 ASP A O 1
ATOM 1594 N N . GLU A 1 198 ? -43.956 -16.014 -12.671 1.00 39.03 198 GLU A N 1
ATOM 1595 C CA . GLU A 1 198 ? -44.583 -15.429 -13.861 1.00 39.03 198 GLU A CA 1
ATOM 1596 C C . GLU A 1 198 ? -45.879 -14.692 -13.451 1.00 39.03 198 GLU A C 1
ATOM 1598 O O . GLU A 1 198 ? -46.624 -15.230 -12.642 1.00 39.03 198 GLU A O 1
ATOM 1603 N N . GLU A 1 199 ? -46.172 -13.506 -14.014 1.00 35.31 199 GLU A N 1
ATOM 1604 C CA . GLU A 1 199 ? -47.438 -13.168 -14.724 1.00 35.31 199 GLU A CA 1
ATOM 1605 C C . GLU A 1 199 ? -47.626 -11.650 -14.997 1.00 35.31 199 GLU A C 1
ATOM 1607 O O . GLU A 1 199 ? -47.598 -10.807 -14.104 1.00 35.31 199 GLU A O 1
ATOM 1612 N N . ASP A 1 200 ? -47.812 -11.365 -16.292 1.00 32.84 200 ASP A N 1
ATOM 1613 C CA . ASP A 1 200 ? -48.671 -10.403 -17.018 1.00 32.84 200 ASP A CA 1
ATOM 1614 C C . ASP A 1 200 ? -49.465 -9.246 -16.344 1.00 32.84 200 ASP A C 1
ATOM 1616 O O . ASP A 1 200 ? -50.142 -9.410 -15.335 1.00 32.84 200 ASP A O 1
ATOM 1620 N N . GLY A 1 201 ? -49.579 -8.122 -17.092 1.00 31.39 201 GLY A N 1
ATOM 1621 C CA . GLY A 1 201 ? -50.875 -7.421 -17.269 1.00 31.39 201 GLY A CA 1
ATOM 1622 C C . GLY A 1 201 ? -51.009 -5.896 -17.018 1.00 31.39 201 GLY A C 1
ATOM 1623 O O . GLY A 1 201 ? -51.464 -5.494 -15.958 1.00 31.39 201 GLY A O 1
ATOM 1624 N N . LEU A 1 202 ? -50.720 -5.086 -18.053 1.00 35.72 202 LEU A N 1
ATOM 1625 C CA . LEU A 1 202 ? -51.544 -4.018 -18.696 1.00 35.72 202 LEU A CA 1
ATOM 1626 C C . LEU A 1 202 ? -52.202 -2.797 -17.947 1.00 35.72 202 LEU A C 1
ATOM 1628 O O . LEU A 1 202 ? -53.020 -2.977 -17.052 1.00 35.72 202 LEU A O 1
ATOM 1632 N N . ASP A 1 203 ? -51.975 -1.588 -18.528 1.00 35.31 203 ASP A N 1
ATOM 1633 C CA . ASP A 1 203 ? -52.872 -0.402 -18.745 1.00 35.31 203 ASP A CA 1
ATOM 1634 C C . ASP A 1 203 ? -53.406 0.471 -17.564 1.00 35.31 203 ASP A C 1
ATOM 1636 O O . ASP A 1 203 ? -53.712 -0.033 -16.494 1.00 35.31 203 ASP A O 1
ATOM 1640 N N . ASP A 1 204 ? -53.656 1.797 -17.631 1.00 34.06 204 ASP A N 1
ATOM 1641 C CA . ASP A 1 204 ? -53.426 2.912 -18.580 1.00 34.06 204 ASP A CA 1
ATOM 1642 C C . ASP A 1 204 ? -53.874 4.262 -17.914 1.00 34.06 204 ASP A C 1
ATOM 1644 O O . ASP A 1 204 ? -54.711 4.250 -17.011 1.00 34.06 204 ASP A O 1
ATOM 1648 N N . ALA A 1 205 ? -53.362 5.402 -18.420 1.00 37.97 205 ALA A N 1
ATOM 1649 C CA . ALA A 1 205 ? -53.921 6.784 -18.460 1.00 37.97 205 ALA A CA 1
ATOM 1650 C C . ALA A 1 205 ? -54.337 7.551 -17.150 1.00 37.97 205 ALA A C 1
ATOM 1652 O O . ALA A 1 205 ? -54.757 6.978 -16.161 1.00 37.97 205 ALA A O 1
ATOM 1653 N N . GLN A 1 206 ? -54.330 8.894 -16.998 1.00 32.72 206 GLN A N 1
ATOM 1654 C CA . GLN A 1 206 ? -54.383 10.025 -17.934 1.00 32.72 206 GLN A CA 1
ATOM 1655 C C . GLN A 1 206 ? -54.139 11.398 -17.223 1.00 32.72 206 GLN A C 1
ATOM 1657 O O . GLN A 1 206 ? -54.706 11.667 -16.170 1.00 32.72 206 GLN A O 1
ATOM 1662 N N . SER A 1 207 ? -53.486 12.327 -17.946 1.00 31.28 207 SER A N 1
ATOM 1663 C CA . SER A 1 207 ? -53.822 13.770 -18.119 1.00 31.28 207 SER A CA 1
ATOM 1664 C C . SER A 1 207 ? -53.398 14.904 -17.155 1.00 31.28 207 SER A C 1
ATOM 1666 O O . SER A 1 207 ? -53.914 15.038 -16.052 1.00 31.28 207 SER A O 1
ATOM 1668 N N . LYS A 1 208 ? -52.700 15.875 -17.786 1.00 32.66 208 LYS A N 1
ATOM 1669 C CA . LYS A 1 208 ? -53.007 17.329 -17.950 1.00 32.66 208 LYS A CA 1
ATOM 1670 C C . LYS A 1 208 ? -51.977 18.343 -17.409 1.00 32.66 208 LYS A C 1
ATOM 1672 O O . LYS A 1 208 ? -52.005 18.750 -16.258 1.00 32.66 208 LYS A O 1
ATOM 1677 N N . ASN A 1 209 ? -51.163 18.830 -18.351 1.00 34.06 209 ASN A N 1
ATOM 1678 C CA . ASN A 1 209 ? -50.560 20.178 -18.440 1.00 34.06 209 ASN A CA 1
ATOM 1679 C C . ASN A 1 209 ? -51.662 21.245 -18.731 1.00 34.06 209 ASN A C 1
ATOM 1681 O O . ASN A 1 209 ? -52.739 20.803 -19.151 1.00 34.06 209 ASN A O 1
ATOM 1685 N N . PRO A 1 210 ? -51.458 22.596 -18.628 1.00 43.59 210 PRO A N 1
ATOM 1686 C CA . PRO A 1 210 ? -50.265 23.298 -19.151 1.00 43.59 210 PRO A CA 1
ATOM 1687 C C . PRO A 1 210 ? -49.821 24.670 -18.555 1.00 43.59 210 PRO A C 1
ATOM 1689 O O . PRO A 1 210 ? -50.561 25.348 -17.858 1.00 43.59 210 PRO A O 1
ATOM 1692 N N . ALA A 1 211 ? -48.626 25.077 -19.023 1.00 30.95 211 ALA A N 1
ATOM 1693 C CA . ALA A 1 211 ? -48.135 26.434 -19.348 1.00 30.95 211 ALA A CA 1
ATOM 1694 C C . ALA A 1 211 ? -47.805 27.450 -18.230 1.00 30.95 211 ALA A C 1
ATOM 1696 O O . ALA A 1 211 ? -48.683 27.903 -17.515 1.00 30.95 211 ALA A O 1
ATOM 1697 N N . GLU A 1 212 ? -46.549 27.924 -18.193 1.00 32.25 212 GLU A N 1
ATOM 1698 C CA . GLU A 1 212 ? -46.136 29.251 -18.706 1.00 32.25 212 GLU A CA 1
ATOM 1699 C C . GLU A 1 212 ? -44.610 29.451 -18.580 1.00 32.25 212 GLU A C 1
ATOM 1701 O O . GLU A 1 212 ? -43.969 28.966 -17.651 1.00 32.25 212 GLU A O 1
ATOM 1706 N N . ALA A 1 213 ? -44.025 30.139 -19.564 1.00 36.91 213 ALA A N 1
ATOM 1707 C CA . ALA A 1 213 ? -42.598 30.424 -19.703 1.00 36.91 213 ALA A CA 1
ATOM 1708 C C . ALA A 1 213 ? -42.283 31.892 -19.365 1.00 36.91 213 ALA A C 1
ATOM 1710 O O . ALA A 1 213 ? -43.080 32.764 -19.710 1.00 36.91 213 ALA A O 1
ATOM 1711 N N . LYS A 1 214 ? -41.110 32.139 -18.757 1.00 32.72 214 LYS A N 1
ATOM 1712 C CA . LYS A 1 214 ? -40.256 33.359 -18.788 1.00 32.72 214 LYS A CA 1
ATOM 1713 C C . LYS A 1 214 ? -39.061 33.099 -17.851 1.00 32.72 214 LYS A C 1
ATOM 1715 O O . LYS A 1 214 ? -39.272 32.833 -16.676 1.00 32.72 214 LYS A O 1
ATOM 1720 N N . ASP A 1 215 ? -37.870 32.803 -18.365 1.00 28.88 215 ASP A N 1
ATOM 1721 C CA . ASP A 1 215 ? -36.817 33.753 -18.777 1.00 28.88 215 ASP A CA 1
ATOM 1722 C C . ASP A 1 215 ? -36.359 34.653 -17.615 1.00 28.88 215 ASP A C 1
ATOM 1724 O O . ASP A 1 215 ? -37.089 35.563 -17.234 1.00 28.88 215 ASP A O 1
ATOM 1728 N N . ASP A 1 216 ? -35.234 34.326 -16.964 1.00 28.56 216 ASP A N 1
ATOM 1729 C CA . ASP A 1 216 ? -33.973 35.075 -17.101 1.00 28.56 216 ASP A CA 1
ATOM 1730 C C . ASP A 1 216 ? -32.888 34.584 -16.110 1.00 28.56 216 ASP A C 1
ATOM 1732 O O . ASP A 1 216 ? -33.178 34.061 -15.034 1.00 28.56 216 ASP A O 1
ATOM 1736 N N . SER A 1 217 ? -31.628 34.867 -16.449 1.00 31.05 217 SER A N 1
ATOM 1737 C CA . SER A 1 217 ? -30.456 34.905 -15.554 1.00 31.05 217 SER A CA 1
ATOM 1738 C C . SER A 1 217 ? -29.806 33.581 -15.108 1.00 31.05 217 SER A C 1
ATOM 1740 O O . SER A 1 217 ? -29.885 33.152 -13.958 1.00 31.05 217 SER A O 1
ATOM 1742 N N . SER A 1 218 ? -28.990 33.042 -16.014 1.00 39.34 218 SER A N 1
ATOM 1743 C CA . SER A 1 218 ? -27.596 32.621 -15.793 1.00 39.34 218 SER A CA 1
ATOM 1744 C C . SER A 1 218 ? -27.063 32.666 -14.347 1.00 39.34 218 SER A C 1
ATOM 1746 O O . SER A 1 218 ? -26.458 33.650 -13.922 1.00 39.34 218 SER A O 1
ATOM 1748 N N . THR A 1 219 ? -27.133 31.545 -13.636 1.00 32.12 219 THR A N 1
ATOM 1749 C CA . THR A 1 219 ? -26.129 31.193 -12.626 1.00 32.12 219 THR A CA 1
ATOM 1750 C C . THR A 1 219 ? -25.309 30.040 -13.173 1.00 32.12 219 THR A C 1
ATOM 1752 O O . THR A 1 219 ? -25.792 28.936 -13.403 1.00 32.12 219 THR A O 1
ATOM 1755 N N . ASN A 1 220 ? -24.048 30.353 -13.458 1.00 36.56 220 ASN A N 1
ATOM 1756 C CA . ASN A 1 220 ? -23.029 29.423 -13.907 1.00 36.56 220 ASN A CA 1
ATOM 1757 C C . ASN A 1 220 ? -22.719 28.474 -12.740 1.00 36.56 220 ASN A C 1
ATOM 1759 O O . ASN A 1 220 ? -21.791 28.707 -11.963 1.00 36.56 220 ASN A O 1
ATOM 1763 N N . ASP A 1 221 ? -23.570 27.464 -12.557 1.00 33.81 221 ASP A N 1
ATOM 1764 C CA . ASP A 1 221 ? -23.396 26.450 -11.532 1.00 33.81 221 ASP A CA 1
ATOM 1765 C C . ASP A 1 221 ? -22.206 25.596 -11.953 1.00 33.81 221 ASP A C 1
ATOM 1767 O O . ASP A 1 221 ? -22.276 24.709 -12.810 1.00 33.81 221 ASP A O 1
ATOM 1771 N N . SER A 1 222 ? -21.057 25.963 -11.398 1.00 41.41 222 SER A N 1
ATOM 1772 C CA . SER A 1 222 ? -19.829 25.203 -11.493 1.00 41.41 222 SER A CA 1
ATOM 1773 C C . SER A 1 222 ? -20.077 23.911 -10.729 1.00 41.41 222 SER A C 1
ATOM 1775 O O . SER A 1 222 ? -19.705 23.799 -9.563 1.00 41.41 222 SER A O 1
ATOM 1777 N N . LYS A 1 223 ? -20.728 22.941 -11.384 1.00 38.28 223 LYS A N 1
ATOM 1778 C CA . LYS A 1 223 ? -20.756 21.537 -10.981 1.00 38.28 223 LYS A CA 1
ATOM 1779 C C . LYS A 1 223 ? -19.301 21.095 -10.911 1.00 38.28 223 LYS A C 1
ATOM 1781 O O . LYS A 1 223 ? -18.732 20.590 -11.878 1.00 38.28 223 LYS A O 1
ATOM 1786 N N . GLN A 1 224 ? -18.675 21.349 -9.766 1.00 42.19 224 GLN A N 1
ATOM 1787 C CA . GLN A 1 224 ? -17.454 20.698 -9.352 1.00 42.19 224 GLN A CA 1
ATOM 1788 C C . GLN A 1 224 ? -17.813 19.223 -9.312 1.00 42.19 224 GLN A C 1
ATOM 1790 O O . GLN A 1 224 ? -18.428 18.723 -8.374 1.00 42.19 224 GLN A O 1
ATOM 1795 N N . ASN A 1 225 ? -17.514 18.554 -10.417 1.00 42.25 225 ASN A N 1
ATOM 1796 C CA . ASN A 1 225 ? -17.497 17.117 -10.497 1.00 42.25 225 ASN A CA 1
ATOM 1797 C C . ASN A 1 225 ? -16.461 16.685 -9.459 1.00 42.25 225 ASN A C 1
ATOM 1799 O O . ASN A 1 225 ? -15.260 16.795 -9.715 1.00 42.25 225 ASN A O 1
ATOM 1803 N N . TRP A 1 226 ? -16.910 16.323 -8.255 1.00 51.34 226 TRP A N 1
ATOM 1804 C CA . TRP A 1 226 ? -16.057 15.726 -7.241 1.00 51.34 226 TRP A CA 1
ATOM 1805 C C . TRP A 1 226 ? -15.653 14.369 -7.811 1.00 51.34 226 TRP A C 1
ATOM 1807 O O . TRP A 1 226 ? -16.309 13.349 -7.636 1.00 51.34 226 TRP A O 1
ATOM 1817 N N . LYS A 1 227 ? -14.620 14.361 -8.648 1.00 71.81 227 LYS A N 1
ATOM 1818 C CA . LYS A 1 227 ? -14.079 13.110 -9.143 1.00 71.81 227 LYS A CA 1
ATOM 1819 C C . LYS A 1 227 ? -13.494 12.414 -7.927 1.00 71.81 227 LYS A C 1
ATOM 1821 O O . LYS A 1 227 ? -12.550 12.926 -7.327 1.00 71.81 227 LYS A O 1
ATOM 1826 N N . LYS A 1 228 ? -14.115 11.297 -7.544 1.00 79.25 228 LYS A N 1
ATOM 1827 C CA . LYS A 1 228 ? -13.602 10.406 -6.509 1.00 79.25 228 LYS A CA 1
ATOM 1828 C C . LYS A 1 228 ? -12.142 10.107 -6.835 1.00 79.25 228 LYS A C 1
ATOM 1830 O O . LYS A 1 228 ? -11.845 9.667 -7.945 1.00 79.25 228 LYS A O 1
ATOM 1835 N N . GLN A 1 229 ? -11.247 10.411 -5.906 1.00 85.69 229 GLN A N 1
ATOM 1836 C CA . GLN A 1 229 ? -9.826 10.184 -6.102 1.00 85.69 229 GLN A CA 1
ATOM 1837 C C . GLN A 1 229 ? -9.489 8.711 -5.855 1.00 85.69 229 GLN A C 1
ATOM 1839 O O . GLN A 1 229 ? -10.226 7.977 -5.198 1.00 85.69 229 GLN A O 1
ATOM 1844 N N . ILE A 1 230 ? -8.344 8.282 -6.374 1.00 87.69 230 ILE A N 1
ATOM 1845 C CA . ILE A 1 230 ? -7.916 6.878 -6.416 1.00 87.69 230 ILE A CA 1
ATOM 1846 C C . ILE A 1 230 ? -7.883 6.226 -5.027 1.00 87.69 230 ILE A C 1
ATOM 1848 O O . ILE A 1 230 ? -8.307 5.078 -4.868 1.00 87.69 230 ILE A O 1
ATOM 1852 N N . PHE A 1 231 ? -7.401 6.952 -4.013 1.00 90.88 231 PHE A N 1
ATOM 1853 C CA . PHE A 1 231 ? -7.287 6.435 -2.649 1.00 90.88 231 PHE A CA 1
ATOM 1854 C C . PHE A 1 231 ? -8.541 6.680 -1.798 1.00 90.88 231 PHE A C 1
ATOM 1856 O O . PHE A 1 231 ? -8.567 6.255 -0.644 1.00 90.88 231 PHE A O 1
ATOM 1863 N N . ASP A 1 232 ? -9.592 7.317 -2.327 1.00 90.94 232 ASP A N 1
ATOM 1864 C CA . ASP A 1 232 ? -10.813 7.580 -1.557 1.00 90.94 232 ASP A CA 1
ATOM 1865 C C . ASP A 1 232 ? -11.525 6.270 -1.194 1.00 90.94 232 ASP A C 1
ATOM 1867 O O . ASP A 1 232 ? -12.089 5.580 -2.054 1.00 90.94 232 ASP A O 1
ATOM 1871 N N . GLY A 1 233 ? -11.546 5.935 0.099 1.00 91.44 233 GLY A N 1
ATOM 1872 C CA . GLY A 1 233 ? -12.210 4.727 0.587 1.00 91.44 233 GLY A CA 1
ATOM 1873 C C . GLY A 1 233 ? -11.452 3.430 0.310 1.00 91.44 233 GLY A C 1
ATOM 1874 O O . GLY A 1 233 ? -12.012 2.350 0.494 1.00 91.44 233 GLY A O 1
ATOM 1875 N N . ILE A 1 234 ? -10.198 3.489 -0.145 1.00 93.94 234 ILE A N 1
ATOM 1876 C CA . ILE A 1 234 ? -9.435 2.279 -0.484 1.00 93.94 234 ILE A CA 1
ATOM 1877 C C . ILE A 1 234 ? -9.165 1.395 0.743 1.00 93.94 234 ILE A C 1
ATOM 1879 O O . ILE A 1 234 ? -9.125 0.170 0.619 1.00 93.94 234 ILE A O 1
ATOM 1883 N N . ILE A 1 235 ? -9.033 2.001 1.924 1.00 95.75 235 ILE A N 1
ATOM 1884 C CA . ILE A 1 235 ? -8.956 1.340 3.229 1.00 95.75 235 ILE A CA 1
ATOM 1885 C C . ILE A 1 235 ? -10.258 1.535 4.006 1.00 95.75 235 ILE A C 1
ATOM 1887 O O . ILE A 1 235 ? -10.715 0.591 4.645 1.00 95.75 235 ILE A O 1
ATOM 1891 N N . SER A 1 236 ? -10.826 2.745 3.980 1.00 93.56 236 SER A N 1
ATOM 1892 C CA . SER A 1 236 ? -11.951 3.134 4.840 1.00 93.56 236 SER A CA 1
ATOM 1893 C C . SER A 1 236 ? -13.338 2.706 4.351 1.00 93.56 236 SER A C 1
ATOM 1895 O O . SER A 1 236 ? -14.270 2.711 5.157 1.00 93.56 236 SER A O 1
ATOM 1897 N N . GLY A 1 237 ? -13.486 2.384 3.062 1.00 83.94 237 GLY A N 1
ATOM 1898 C CA . GLY A 1 237 ? -14.763 1.990 2.457 1.00 83.94 237 GLY A CA 1
ATOM 1899 C C . GLY A 1 237 ? -14.944 0.490 2.359 1.00 83.94 237 GLY A C 1
ATOM 1900 O O . GLY A 1 237 ? -14.500 -0.259 3.248 1.00 83.94 237 GLY A O 1
#

InterPro domains:
  IPR007234 Vps53, N-terminal [PF04100] (74-175)
  IPR039766 Vacuolar protein sorting-associated protein 53 [PTHR12820] (75-236)

Foldseek 3Di:
DDPPDDPLVPPLVVPLCVVLVVQLVVQLVVCVVLVVVCVVPVVDPVNVVVVVVNVVVVVVVLVVLLVVLLVSCCVQQVLVDPCVALVNLVVLLVVCVVSLVVNVVSCVSRDDVLVVSSLLSVLSSLLSNQVSHVSNCVVPVVPDDPVSLVVSLVVLQVSLVVVLVVDDDPSSVVSLCVVVVVPPPDDDPPVPPDDDDDDDDDDDDDDDDDDDDDDDDDDPPPPPPPPQGPSRCSRPD

Radius of gyration: 25.87 Å; chains: 1; bounding box: 77×56×69 Å

Sequence (237 aa):
MNENHPPEKTKFQRFVPSFLAEISNLLAQVQRLLQPMLSAYGSVSSVAGLSRELDSIHSVLADRLTKELKLLLAELFDPTQTTAWLDKIDQRYNWLRINLVPLERLFISVFPPSWLVTERFVLEFCHITRGGLETVMKRRQSELTHNLIVFALQRTLSFEASLNKAYTSEALEELQSMIVSGKSMERSSNPFDDNEDEEDGLDDAQSKNPAEAKDDSSTNDSKQNWKKQIFDGIISG